Protein AF-A0A5N4CF31-F1 (afdb_monomer_lite)

Radius of gyration: 25.02 Å; chains: 1; bounding box: 79×37×92 Å

Foldseek 3Di:
DDDDDDPDDPPPPPPPPPQAEEEEEWDADQLGTDQLSQQVLQQSCVQPHAYEYEDEEQHCVNVQVLVQFFPRHAAYEYHHDHLCHVPDLQQVLVLVVQVCVVPVHQEYEYALDPNRVVNQVVNCVVVVFDEAEAFLDDPYNQWTWHADPQNPDIDIDGGPDSHYGYHYHSLNGDGTDSHDGRHYYDYDYGDDRPPPDDDDDDDDDDDPADQQAPWLKEKEFECLCVALVSCVVVVVVCVVQSGHYAYDPRCCVVVSDPQSRHFWPPHHAHDRDDPDPDDWPDDHIGYDTDDDDDDDDDWQWQWEWADPPVCVVVVPGHRDYDHDDDDDDDDDDDDDDPDPPDPDDDDDPDDGGDMTITDGDD

Secondary structure (DSSP, 8-state):
---PPP--SSSSSSS-----EEEEE--EETTEE-HHHHHHHHHHHHT-SEEEEEEEESS-HHHHHHHHTSTT--EEEEEE-GGGGGG-HHHHHHHHHHHHHHH--SEEEEESSHHHHHHHHHHHHHHT---EEEEEEEEETTEEEEEETTTTEEEEEE---SSEEEEE-GGGSPPPPSSS--PEEEE-PPPPP--SS----------SSPPTTT-SSEEEE-GGG-SSGGGHHHHHHHHHHT-EEEE-HHHHHTTSS-GGGBBSTTSB---------S------TTT------SSS-----------TTHHHHSTT--S-------------------------PPP-SS-----EE-----

Structure (mmCIF, N/CA/C/O backbone):
data_AF-A0A5N4CF31-F1
#
_entry.id   AF-A0A5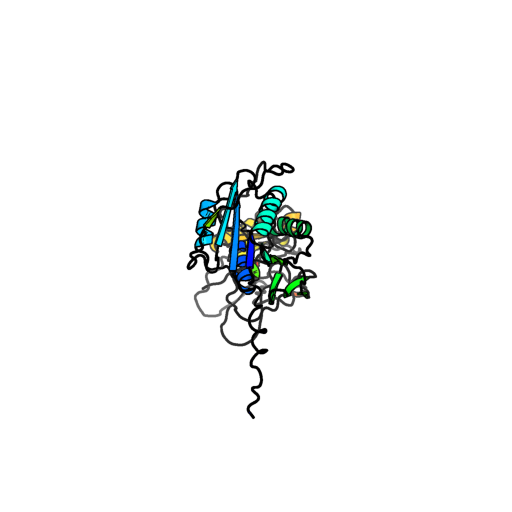N4CF31-F1
#
loop_
_atom_site.group_PDB
_atom_site.id
_atom_site.type_symbol
_atom_site.label_atom_id
_atom_site.label_alt_id
_atom_site.label_comp_id
_atom_site.label_asym_id
_atom_site.label_entity_id
_atom_site.label_seq_id
_atom_site.pdbx_PDB_ins_code
_atom_site.Cartn_x
_atom_site.Cartn_y
_atom_site.Cartn_z
_atom_site.occupancy
_atom_site.B_iso_or_equiv
_atom_site.auth_seq_id
_atom_site.auth_comp_id
_atom_site.auth_asym_id
_atom_site.auth_atom_id
_atom_site.pdbx_PDB_model_num
ATOM 1 N N . MET A 1 1 ? -57.855 -12.921 37.410 1.00 39.75 1 MET A N 1
ATOM 2 C CA . MET A 1 1 ? -56.422 -13.194 37.654 1.00 39.75 1 MET A CA 1
ATOM 3 C C . MET A 1 1 ? -55.633 -12.791 36.421 1.00 39.75 1 MET A C 1
ATOM 5 O O . MET A 1 1 ? -55.677 -13.490 35.420 1.00 39.75 1 MET A O 1
ATOM 9 N N . PHE A 1 2 ? -54.968 -11.640 36.481 1.00 34.69 2 PHE A N 1
ATOM 10 C CA . PHE A 1 2 ? -53.971 -11.227 35.495 1.00 34.69 2 PHE A CA 1
ATOM 11 C C . PHE A 1 2 ? -52.678 -12.019 35.731 1.00 34.69 2 PHE A C 1
ATOM 13 O O . PHE A 1 2 ? -52.185 -12.053 36.858 1.00 34.69 2 PHE A O 1
ATOM 20 N N . ARG A 1 3 ? -52.095 -12.609 34.685 1.00 34.47 3 ARG A N 1
ATOM 21 C CA . ARG A 1 3 ? -50.669 -12.961 34.669 1.00 34.47 3 ARG A CA 1
ATOM 22 C C . ARG A 1 3 ? -50.050 -12.422 33.388 1.00 34.47 3 ARG A C 1
ATOM 24 O O . ARG A 1 3 ? -50.331 -12.899 32.296 1.00 34.47 3 ARG A O 1
ATOM 31 N N . ALA A 1 4 ? -49.255 -11.373 33.567 1.00 36.00 4 ALA A N 1
ATOM 32 C CA . ALA A 1 4 ? -48.459 -10.730 32.541 1.00 36.00 4 ALA A CA 1
ATOM 33 C C . ALA A 1 4 ? -47.353 -11.678 32.056 1.00 36.00 4 ALA A C 1
ATOM 35 O O . ALA A 1 4 ? -46.612 -12.239 32.864 1.00 36.00 4 ALA A O 1
ATOM 36 N N . VAL A 1 5 ? -47.231 -11.837 30.738 1.00 43.66 5 VAL A N 1
ATOM 37 C CA . VAL A 1 5 ? -46.051 -12.441 30.113 1.00 43.66 5 VAL A CA 1
ATOM 38 C C . VAL A 1 5 ? -44.967 -11.368 30.076 1.00 43.66 5 VAL A C 1
ATOM 40 O O . VAL A 1 5 ? -45.159 -10.292 29.512 1.00 43.66 5 VAL A O 1
ATOM 43 N N . ALA A 1 6 ? -43.853 -11.646 30.747 1.00 40.44 6 ALA A N 1
ATOM 44 C CA . ALA A 1 6 ? -42.731 -10.735 30.896 1.00 40.44 6 ALA A CA 1
ATOM 45 C C . ALA A 1 6 ? -42.118 -10.373 29.532 1.00 40.44 6 ALA A C 1
ATOM 47 O O . ALA A 1 6 ? -41.565 -11.219 28.828 1.00 40.44 6 ALA A O 1
ATOM 48 N N . GLY A 1 7 ? -42.185 -9.088 29.182 1.00 41.81 7 GLY A N 1
ATOM 49 C CA . GLY A 1 7 ? -41.391 -8.499 28.113 1.00 41.81 7 GLY A CA 1
ATOM 50 C C . GLY A 1 7 ? -39.932 -8.431 28.548 1.00 41.81 7 GLY A C 1
ATOM 51 O O . GLY A 1 7 ? -39.565 -7.591 29.363 1.00 41.81 7 GLY A O 1
ATOM 52 N N . GLY A 1 8 ? -39.095 -9.328 28.033 1.00 39.72 8 GLY A N 1
ATOM 53 C CA . GLY A 1 8 ? -37.714 -9.369 28.497 1.00 39.72 8 GLY A CA 1
ATOM 54 C C . GLY A 1 8 ? -36.806 -10.355 27.790 1.00 39.72 8 GLY A C 1
ATOM 55 O O . GLY A 1 8 ? -36.022 -10.990 28.474 1.00 39.72 8 GLY A O 1
ATOM 56 N N . GLN A 1 9 ? -36.880 -10.515 26.462 1.00 40.16 9 GLN A N 1
ATOM 57 C CA . GLN A 1 9 ? -35.841 -11.278 25.742 1.00 40.16 9 GLN A CA 1
ATOM 58 C C . GLN A 1 9 ? -35.684 -10.975 24.241 1.00 40.16 9 GLN A C 1
ATOM 60 O O . GLN A 1 9 ? -35.004 -11.706 23.532 1.00 40.16 9 GLN A O 1
ATOM 65 N N . LEU A 1 10 ? -36.219 -9.851 23.751 1.00 39.72 10 LEU A N 1
ATOM 66 C CA . LEU A 1 10 ? -36.052 -9.411 22.352 1.00 39.72 10 LEU A CA 1
ATOM 67 C C . LEU A 1 10 ? -35.066 -8.239 22.174 1.00 39.72 10 LEU A C 1
ATOM 69 O O . LEU A 1 10 ? -34.980 -7.649 21.104 1.00 39.72 10 LEU A O 1
ATOM 73 N N . ARG A 1 11 ? -34.272 -7.909 23.203 1.00 38.12 11 ARG A N 1
ATOM 74 C CA . ARG A 1 11 ? -33.299 -6.794 23.190 1.00 38.12 11 ARG A CA 1
ATOM 75 C C . ARG A 1 11 ? -31.831 -7.223 23.330 1.00 38.12 11 ARG A C 1
ATOM 77 O O . ARG A 1 11 ? -31.039 -6.520 23.945 1.00 38.12 11 ARG A O 1
ATOM 84 N N . ARG A 1 12 ? -31.435 -8.367 22.762 1.00 36.75 12 ARG A N 1
ATOM 85 C CA . ARG A 1 12 ? -30.012 -8.783 22.718 1.00 36.75 12 ARG A CA 1
ATOM 86 C C . ARG A 1 12 ? -29.470 -9.145 21.332 1.00 36.75 12 ARG A C 1
ATOM 88 O O . ARG A 1 12 ? -28.374 -9.677 21.241 1.00 36.75 12 ARG A O 1
ATOM 95 N N . ALA A 1 13 ? -30.183 -8.795 20.261 1.00 39.09 13 ALA A N 1
ATOM 96 C CA . ALA A 1 13 ? -29.722 -9.021 18.885 1.00 39.09 13 ALA A CA 1
ATOM 97 C C . ALA A 1 13 ? -29.266 -7.742 18.146 1.00 39.09 13 ALA A C 1
ATOM 99 O O . ALA A 1 13 ? -28.868 -7.823 16.991 1.00 39.09 13 ALA A O 1
ATOM 100 N N . ALA A 1 14 ? -29.284 -6.569 18.794 1.00 38.94 14 ALA A N 1
ATOM 101 C CA . ALA A 1 14 ? -29.018 -5.277 18.142 1.00 38.94 14 ALA A CA 1
ATOM 102 C C . ALA A 1 14 ? -27.771 -4.523 18.665 1.00 38.94 14 ALA A C 1
ATOM 104 O O . ALA A 1 14 ? -27.646 -3.330 18.429 1.00 38.94 14 ALA A O 1
ATOM 105 N N . SER A 1 15 ? -26.847 -5.181 19.382 1.00 42.75 15 SER A N 1
ATOM 106 C CA . SER A 1 15 ? -25.753 -4.491 20.107 1.00 42.75 15 SER A CA 1
ATOM 107 C C . SER A 1 15 ? -24.340 -5.058 19.876 1.00 42.75 15 SER A C 1
ATOM 109 O O . SER A 1 15 ? -23.444 -4.810 20.678 1.00 42.75 15 SER A O 1
ATOM 111 N N . LEU A 1 16 ? -24.102 -5.813 18.802 1.00 38.72 16 LEU A N 1
ATOM 112 C CA . LEU A 1 16 ? -22.754 -6.291 18.451 1.00 38.72 16 LEU A CA 1
ATOM 1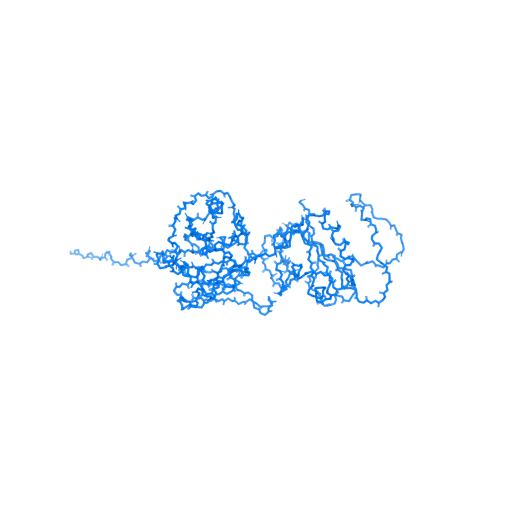13 C C . LEU A 1 16 ? -22.453 -6.109 16.959 1.00 38.72 16 LEU A C 1
ATOM 115 O O . LEU A 1 16 ? -21.852 -6.975 16.325 1.00 38.72 16 LEU A O 1
ATOM 119 N N . LEU A 1 17 ? -22.811 -4.953 16.393 1.00 42.44 17 LEU A N 1
ATOM 120 C CA . LEU A 1 17 ? -21.952 -4.410 15.343 1.00 42.44 17 LEU A CA 1
ATOM 121 C C . LEU A 1 17 ? -20.608 -4.172 16.034 1.00 42.44 17 LEU A C 1
ATOM 123 O O . LEU A 1 17 ? -20.462 -3.201 16.772 1.00 42.44 17 LEU A O 1
ATOM 127 N N . ARG A 1 18 ? -19.658 -5.109 15.902 1.00 55.53 18 ARG A N 1
ATOM 128 C CA . ARG A 1 18 ? -18.263 -4.814 16.238 1.00 55.53 18 ARG A CA 1
ATOM 129 C C . ARG A 1 18 ? -17.953 -3.523 15.491 1.00 55.53 18 ARG A C 1
ATOM 131 O O . ARG A 1 18 ? -18.144 -3.477 14.276 1.00 55.53 18 ARG A O 1
ATOM 138 N N . PHE A 1 19 ? -17.604 -2.465 16.217 1.00 69.75 19 PHE A N 1
ATOM 139 C CA . PHE A 1 19 ? -17.174 -1.220 15.601 1.00 69.75 19 PHE A CA 1
ATOM 140 C C . PHE A 1 19 ? -15.915 -1.553 14.809 1.00 69.75 19 PHE A C 1
ATOM 142 O O . PHE A 1 19 ? -14.837 -1.722 15.374 1.00 69.75 19 PHE A O 1
ATOM 149 N N . GLN A 1 20 ? -16.088 -1.770 13.507 1.00 87.06 20 GLN A N 1
ATOM 150 C CA . GLN A 1 20 ? -14.972 -2.007 12.618 1.00 87.06 20 GLN A CA 1
ATOM 151 C C . GLN A 1 20 ? -14.160 -0.715 12.594 1.00 87.06 20 GLN A C 1
ATOM 153 O O . GLN A 1 20 ? -14.698 0.386 12.492 1.00 87.06 20 GLN A O 1
ATOM 158 N N . SER A 1 21 ? -12.860 -0.854 12.751 1.00 95.69 21 SER A N 1
ATOM 159 C CA . SER A 1 21 ? -11.919 0.252 12.696 1.00 95.69 21 SER A CA 1
ATOM 160 C C . SER A 1 21 ? -10.682 -0.218 11.952 1.00 95.69 21 SER A C 1
ATOM 162 O O . SER A 1 21 ? -10.163 -1.314 12.208 1.00 95.69 21 SER A O 1
ATOM 164 N N . THR A 1 22 ? -10.243 0.591 10.994 1.00 98.06 22 THR A N 1
ATOM 165 C CA . THR A 1 22 ? -9.135 0.258 10.104 1.00 98.06 22 THR A CA 1
ATOM 166 C C . THR A 1 22 ? -8.027 1.284 10.236 1.00 98.06 22 THR A C 1
ATOM 168 O O . THR A 1 22 ? -8.262 2.474 10.048 1.00 98.06 22 THR A O 1
ATOM 171 N N . LEU A 1 23 ? -6.815 0.807 10.501 1.00 98.56 23 LEU A N 1
ATOM 172 C CA . LEU A 1 23 ? -5.591 1.585 10.413 1.00 98.56 23 LEU A CA 1
ATOM 173 C C . LEU A 1 23 ? -4.972 1.402 9.024 1.00 98.56 23 LEU A C 1
ATOM 175 O O . LEU A 1 23 ? -4.545 0.304 8.663 1.00 98.56 23 LEU A O 1
ATOM 179 N N . VAL A 1 24 ? -4.918 2.474 8.244 1.00 98.62 24 VAL A N 1
ATOM 180 C CA . VAL A 1 24 ? -4.184 2.540 6.979 1.00 98.62 24 VAL A CA 1
ATOM 181 C C . VAL A 1 24 ? -2.804 3.123 7.259 1.00 98.62 24 VAL A C 1
ATOM 183 O O . VAL A 1 24 ? -2.693 4.242 7.752 1.00 98.62 24 VAL A O 1
ATOM 186 N N . ILE A 1 25 ? -1.747 2.385 6.933 1.00 98.44 25 ILE A N 1
ATOM 187 C CA . ILE A 1 25 ? -0.379 2.903 6.979 1.00 98.44 25 ILE A CA 1
ATOM 188 C C . ILE A 1 25 ? -0.126 3.660 5.678 1.00 98.44 25 ILE A C 1
ATOM 190 O O . ILE A 1 25 ? -0.103 3.056 4.601 1.00 98.44 25 ILE A O 1
ATOM 194 N N . ALA A 1 26 ? 0.005 4.981 5.773 1.00 97.31 26 ALA A N 1
ATOM 195 C CA . ALA A 1 26 ? 0.173 5.838 4.614 1.00 97.31 26 ALA A CA 1
ATOM 196 C C . ALA A 1 26 ? 1.601 5.741 4.074 1.00 97.31 26 ALA A C 1
ATOM 198 O O . ALA A 1 26 ? 2.567 6.068 4.757 1.00 97.31 26 ALA A O 1
ATOM 199 N N . GLU A 1 27 ? 1.720 5.323 2.819 1.00 94.75 27 GLU A N 1
ATOM 200 C CA . GLU A 1 27 ? 2.967 5.409 2.070 1.00 94.75 27 GLU A CA 1
ATOM 201 C C . GLU A 1 27 ? 3.090 6.804 1.452 1.00 94.75 27 GLU A C 1
ATOM 203 O O . GLU A 1 27 ? 2.124 7.341 0.893 1.00 94.75 27 GLU A O 1
ATOM 208 N N . HIS A 1 28 ? 4.278 7.395 1.551 1.00 93.31 28 HIS A N 1
ATOM 209 C CA . HIS A 1 28 ? 4.591 8.701 0.987 1.00 93.31 28 HIS A CA 1
ATOM 210 C C . HIS A 1 28 ? 6.088 8.816 0.677 1.00 93.31 28 HIS A C 1
ATOM 212 O O . HIS A 1 28 ? 6.915 8.093 1.228 1.00 93.31 28 HIS A O 1
ATOM 218 N N . ALA A 1 29 ? 6.430 9.753 -0.201 1.00 85.75 29 ALA A N 1
ATOM 219 C CA . ALA A 1 29 ? 7.798 10.151 -0.499 1.00 85.75 29 ALA A CA 1
ATOM 220 C C . ALA A 1 29 ? 8.011 11.574 0.030 1.00 85.75 29 ALA A C 1
ATOM 222 O O . ALA A 1 29 ? 7.787 12.551 -0.687 1.00 85.75 29 ALA A O 1
ATOM 223 N N . ASN A 1 30 ? 8.400 11.685 1.306 1.00 77.69 30 ASN A N 1
ATOM 224 C CA . ASN A 1 30 ? 8.510 12.951 2.041 1.00 77.69 30 ASN A CA 1
ATOM 225 C C . ASN A 1 30 ? 7.202 13.755 1.972 1.00 77.69 30 ASN A C 1
ATOM 227 O O . ASN A 1 30 ? 6.234 13.397 2.628 1.00 77.69 30 ASN A O 1
ATOM 231 N N . ASP A 1 31 ? 7.149 14.765 1.109 1.00 85.94 31 ASP A N 1
ATOM 232 C CA . ASP A 1 31 ? 6.060 15.732 0.979 1.00 85.94 31 ASP A CA 1
ATOM 233 C C . ASP A 1 31 ? 4.943 15.304 0.012 1.00 85.94 31 ASP A C 1
ATOM 235 O O . ASP A 1 31 ? 4.041 16.095 -0.278 1.00 85.94 31 ASP A O 1
ATOM 239 N N . THR A 1 32 ? 5.034 14.101 -0.566 1.00 89.56 32 THR A N 1
ATOM 240 C CA . THR A 1 32 ? 4.095 13.619 -1.590 1.00 89.56 32 THR A CA 1
ATOM 241 C C . THR A 1 32 ? 3.478 12.291 -1.181 1.00 89.56 32 THR A C 1
ATOM 243 O O . THR A 1 32 ? 4.182 11.293 -1.029 1.00 89.56 32 THR A O 1
ATOM 246 N N . LEU A 1 33 ? 2.152 12.265 -1.035 1.00 92.25 33 LEU A N 1
ATOM 247 C CA . LEU A 1 33 ? 1.398 11.046 -0.751 1.00 92.25 33 LEU A CA 1
ATOM 248 C C . LEU A 1 33 ? 1.498 10.059 -1.925 1.00 92.25 33 LEU A C 1
ATOM 250 O O . LEU A 1 33 ? 1.256 10.431 -3.074 1.00 92.25 33 LEU A O 1
ATOM 254 N N . ALA A 1 34 ? 1.804 8.791 -1.643 1.00 92.25 34 ALA A N 1
ATOM 255 C CA . ALA A 1 34 ? 1.836 7.771 -2.684 1.00 92.25 34 ALA A CA 1
ATOM 256 C C . ALA A 1 34 ? 0.404 7.451 -3.163 1.00 92.25 34 ALA A C 1
ATOM 258 O O . ALA A 1 34 ? -0.473 7.203 -2.325 1.00 92.25 34 ALA A O 1
ATOM 259 N N . PRO A 1 35 ? 0.142 7.375 -4.485 1.00 91.88 35 PRO A N 1
ATOM 260 C CA . PRO A 1 35 ? -1.201 7.116 -5.012 1.00 91.88 35 PRO A CA 1
ATOM 261 C C . PRO A 1 35 ? -1.852 5.842 -4.458 1.00 91.88 35 PRO A C 1
ATOM 263 O O . PRO A 1 35 ? -3.047 5.837 -4.167 1.00 91.88 35 PRO A O 1
ATOM 266 N N . ILE A 1 36 ? -1.056 4.790 -4.222 1.00 93.81 36 ILE A N 1
ATOM 267 C CA . ILE A 1 36 ? -1.533 3.507 -3.683 1.00 93.81 36 ILE A CA 1
ATOM 268 C C . ILE A 1 36 ? -2.191 3.638 -2.300 1.00 93.81 36 ILE A C 1
ATOM 270 O O . ILE A 1 36 ? -3.071 2.843 -1.951 1.00 93.81 36 ILE A O 1
ATOM 274 N N . THR A 1 37 ? -1.829 4.663 -1.523 1.00 97.00 37 THR A N 1
ATOM 275 C CA . THR A 1 37 ? -2.475 4.966 -0.243 1.00 97.00 37 THR A CA 1
ATOM 276 C C . THR A 1 37 ? -3.949 5.320 -0.451 1.00 97.00 37 THR A C 1
ATOM 278 O O . THR A 1 37 ? -4.804 4.837 0.288 1.00 97.00 37 THR A O 1
ATOM 281 N N . LEU A 1 38 ? -4.288 6.060 -1.513 1.00 96.94 38 LEU A N 1
ATOM 282 C CA . LEU A 1 38 ? -5.676 6.406 -1.842 1.00 96.94 38 LEU A CA 1
ATOM 283 C C . LEU A 1 38 ? -6.500 5.169 -2.221 1.00 96.94 38 LEU A C 1
ATOM 285 O O . LEU A 1 38 ? -7.653 5.050 -1.806 1.00 96.94 38 LEU A O 1
ATOM 289 N N . ASN A 1 39 ? -5.923 4.228 -2.975 1.00 96.00 39 ASN A N 1
ATOM 290 C CA . ASN A 1 39 ? -6.585 2.955 -3.292 1.00 96.00 39 ASN A CA 1
ATOM 291 C C . ASN A 1 39 ? -6.817 2.121 -2.018 1.00 96.00 39 ASN A C 1
ATOM 293 O O . ASN A 1 39 ? -7.864 1.492 -1.851 1.00 96.00 39 ASN A O 1
ATOM 297 N N . THR A 1 40 ? -5.852 2.154 -1.095 1.00 97.81 40 THR A N 1
ATOM 298 C CA . THR A 1 40 ? -5.921 1.456 0.196 1.00 97.81 40 THR A CA 1
ATOM 299 C C . THR A 1 40 ? -7.013 2.039 1.094 1.00 97.81 40 THR A C 1
ATOM 301 O O . THR A 1 40 ? -7.778 1.278 1.681 1.00 97.81 40 THR A O 1
ATOM 304 N N . ILE A 1 41 ? -7.172 3.367 1.134 1.00 97.94 41 ILE A N 1
ATOM 305 C CA . ILE A 1 41 ? -8.271 4.036 1.854 1.00 97.94 41 ILE A CA 1
ATOM 306 C C . ILE A 1 41 ? -9.629 3.591 1.300 1.00 97.94 41 ILE A C 1
ATOM 308 O O . ILE A 1 41 ? -10.533 3.251 2.064 1.00 97.94 41 ILE A O 1
ATOM 312 N N . THR A 1 42 ? -9.784 3.517 -0.025 1.00 96.88 42 THR A N 1
ATOM 313 C CA . THR A 1 42 ? -11.018 3.000 -0.637 1.00 96.88 42 THR A CA 1
ATOM 314 C C . THR A 1 42 ? -11.295 1.552 -0.237 1.00 96.88 42 THR A C 1
ATOM 316 O O . THR A 1 42 ? -12.444 1.208 0.045 1.00 96.88 42 THR A O 1
ATOM 319 N N . ALA A 1 43 ? -10.270 0.696 -0.195 1.00 96.81 43 ALA A N 1
ATOM 320 C CA . ALA A 1 43 ? -10.416 -0.679 0.273 1.00 96.81 43 ALA A CA 1
ATOM 321 C C . ALA A 1 43 ? -10.827 -0.731 1.754 1.00 96.81 43 ALA A C 1
ATOM 323 O O . ALA A 1 43 ? -11.781 -1.430 2.090 1.00 96.81 43 ALA A O 1
ATOM 324 N N . ALA A 1 44 ? -10.185 0.065 2.614 1.00 97.31 44 ALA A N 1
ATOM 325 C CA . ALA A 1 44 ? -10.513 0.172 4.033 1.00 97.31 44 ALA A CA 1
ATOM 326 C C . ALA A 1 44 ? -11.978 0.580 4.256 1.00 97.31 44 ALA A C 1
ATOM 328 O O . ALA A 1 44 ? -12.688 -0.061 5.026 1.00 97.31 44 ALA A O 1
ATOM 329 N N . LYS A 1 45 ? -12.489 1.558 3.496 1.00 95.44 45 LYS A N 1
ATOM 330 C CA . LYS A 1 45 ? -13.903 1.971 3.562 1.00 95.44 45 LYS A CA 1
ATOM 331 C C . LYS A 1 45 ? -14.884 0.840 3.239 1.00 95.44 45 LYS A C 1
ATOM 333 O O . LYS A 1 45 ? -15.996 0.842 3.760 1.00 95.44 45 LYS A O 1
ATOM 338 N N . ARG A 1 46 ? -14.504 -0.135 2.400 1.00 94.62 46 ARG A N 1
ATOM 339 C CA . ARG A 1 46 ? -15.365 -1.291 2.078 1.00 94.62 46 ARG A CA 1
ATOM 340 C C . ARG A 1 46 ? -15.517 -2.276 3.239 1.00 94.62 46 ARG A C 1
ATOM 342 O O . ARG A 1 46 ? -16.468 -3.049 3.224 1.00 94.62 46 ARG A O 1
ATOM 349 N N . LEU A 1 47 ? -14.623 -2.249 4.231 1.00 93.94 47 LEU A N 1
ATOM 350 C CA . LEU A 1 47 ? -14.771 -3.033 5.465 1.00 93.94 47 LEU A CA 1
ATOM 351 C C . LEU A 1 47 ? -15.866 -2.471 6.383 1.00 93.94 47 LEU A C 1
ATOM 353 O O . LEU A 1 47 ? -16.356 -3.184 7.259 1.00 93.94 47 LEU A O 1
ATOM 357 N N . GLY A 1 48 ? -16.257 -1.213 6.162 1.00 88.31 48 GLY A N 1
ATOM 358 C CA . GLY A 1 48 ? -17.137 -0.459 7.043 1.00 88.31 48 GLY A CA 1
ATOM 359 C C . GLY A 1 48 ? -16.411 0.095 8.271 1.00 88.31 48 GLY A C 1
ATOM 360 O O . GLY A 1 48 ? -15.261 -0.244 8.549 1.00 88.31 48 GLY A O 1
ATOM 361 N N . GLY A 1 49 ? -17.115 0.954 9.008 1.00 90.62 49 GLY A N 1
ATOM 362 C CA . GLY A 1 49 ? -16.586 1.601 10.206 1.00 90.62 49 GLY A CA 1
ATOM 363 C C . GLY A 1 49 ? -15.585 2.725 9.923 1.00 90.62 49 GLY A C 1
ATOM 364 O O . GLY A 1 49 ? -15.566 3.289 8.828 1.00 90.62 49 GLY A O 1
ATOM 365 N N . GLU A 1 50 ? -14.797 3.091 10.933 1.00 94.44 50 GLU A N 1
ATOM 366 C CA . GLU A 1 50 ? -13.891 4.244 10.864 1.00 94.44 50 GLU A CA 1
ATOM 367 C C . GLU A 1 50 ? -12.542 3.882 10.234 1.00 94.44 50 GLU A C 1
ATOM 369 O O . GLU A 1 50 ? -11.961 2.831 10.516 1.00 94.44 50 GLU A O 1
ATOM 374 N N . VAL A 1 51 ? -12.024 4.779 9.391 1.00 97.50 51 VAL A N 1
ATOM 375 C CA . VAL A 1 51 ? -10.702 4.647 8.768 1.00 97.50 51 VAL A CA 1
ATOM 376 C C . VAL A 1 51 ? -9.777 5.715 9.336 1.00 97.50 51 VAL A C 1
ATOM 378 O O . VAL A 1 51 ? -10.001 6.908 9.131 1.00 97.50 51 VAL A O 1
ATOM 381 N N . SER A 1 52 ? -8.721 5.281 10.013 1.00 98.25 52 SER A N 1
ATOM 382 C CA . SER A 1 52 ? -7.631 6.139 10.468 1.00 98.25 52 SER A CA 1
ATOM 383 C C . SER A 1 52 ? -6.414 5.941 9.576 1.00 98.25 52 SER A C 1
ATOM 385 O O . SER A 1 52 ? -6.070 4.808 9.247 1.00 98.25 52 SER A O 1
ATOM 387 N N . CYS A 1 53 ? -5.728 7.020 9.223 1.00 98.31 53 CYS A N 1
ATOM 388 C CA . CYS A 1 53 ? -4.477 6.963 8.471 1.00 98.31 53 CYS A CA 1
ATOM 389 C C . CYS A 1 53 ? -3.308 7.321 9.386 1.00 98.31 53 CYS A C 1
ATOM 391 O O . CYS A 1 53 ? -3.329 8.391 9.980 1.00 98.31 53 CYS A O 1
ATOM 393 N N . LEU A 1 54 ? -2.288 6.468 9.480 1.00 98.06 54 LEU A N 1
ATOM 394 C CA . LEU A 1 54 ? -1.030 6.789 10.156 1.00 98.06 54 LEU A CA 1
ATOM 395 C C . LEU A 1 54 ? -0.000 7.270 9.137 1.00 98.06 54 LEU A C 1
ATOM 397 O O . LEU A 1 54 ? 0.312 6.546 8.192 1.00 98.06 54 LEU A O 1
ATOM 401 N N . VAL A 1 55 ? 0.546 8.459 9.373 1.00 96.69 55 VAL A N 1
ATOM 402 C CA . VAL A 1 55 ? 1.684 9.033 8.650 1.00 96.69 55 VAL A CA 1
ATOM 403 C C . VAL A 1 55 ? 2.866 9.110 9.603 1.00 96.69 55 VAL A C 1
ATOM 405 O O . VAL A 1 55 ? 2.740 9.653 10.700 1.00 96.69 55 VAL A O 1
ATOM 408 N N . ALA A 1 56 ? 4.013 8.588 9.180 1.00 95.12 56 ALA A N 1
ATOM 409 C CA . ALA A 1 56 ? 5.239 8.599 9.962 1.00 95.12 56 ALA A CA 1
ATOM 410 C C . ALA A 1 56 ? 6.420 9.014 9.088 1.00 95.12 56 ALA A C 1
ATOM 412 O O . ALA A 1 56 ? 6.560 8.514 7.980 1.00 95.12 56 ALA A O 1
ATOM 413 N N . GLY A 1 57 ? 7.282 9.896 9.582 1.00 93.19 57 GLY A N 1
ATOM 414 C CA . GLY A 1 57 ? 8.379 10.450 8.785 1.00 93.19 57 GLY A CA 1
ATOM 415 C C . GLY A 1 57 ? 9.033 11.651 9.460 1.00 93.19 57 GLY A C 1
ATOM 416 O O . GLY A 1 57 ? 8.697 12.003 10.588 1.00 93.19 57 GLY A O 1
ATOM 417 N N . THR A 1 58 ? 9.968 12.301 8.772 1.00 90.62 58 THR A N 1
ATOM 418 C CA . THR A 1 58 ? 10.718 13.441 9.331 1.00 90.62 58 THR A CA 1
ATOM 419 C C . THR A 1 58 ? 10.003 14.783 9.151 1.00 90.62 58 THR A C 1
ATOM 421 O O . THR A 1 58 ? 10.139 15.669 9.989 1.00 90.62 58 THR A O 1
ATOM 424 N N . LYS A 1 59 ? 9.223 14.934 8.073 1.00 87.25 59 LYS A N 1
ATOM 425 C CA . LYS A 1 59 ? 8.417 16.121 7.745 1.00 87.25 59 LYS A CA 1
ATOM 426 C C . LYS A 1 59 ? 7.106 15.671 7.108 1.00 87.25 59 LYS A C 1
ATOM 428 O O . LYS A 1 59 ? 7.043 15.437 5.906 1.00 87.25 59 LYS A O 1
ATOM 433 N N . CYS A 1 60 ? 6.082 15.472 7.929 1.00 89.19 60 CYS A N 1
ATOM 434 C CA . CYS A 1 60 ? 4.841 14.817 7.512 1.00 89.19 60 CYS A CA 1
ATOM 435 C C . CYS A 1 60 ? 3.657 15.772 7.369 1.00 89.19 60 CYS A C 1
ATOM 437 O O . CYS A 1 60 ? 2.598 15.346 6.914 1.00 89.19 60 CYS A O 1
ATOM 439 N N . ASP A 1 61 ? 3.825 17.047 7.727 1.00 91.19 61 ASP A N 1
ATOM 440 C CA . ASP A 1 61 ? 2.736 18.023 7.827 1.00 91.19 61 ASP A CA 1
ATOM 441 C C . ASP A 1 61 ? 1.916 18.123 6.542 1.00 91.19 61 ASP A C 1
ATOM 443 O O . ASP A 1 61 ? 0.688 18.050 6.566 1.00 91.19 61 ASP A O 1
ATOM 447 N N . LYS A 1 62 ? 2.590 18.226 5.393 1.00 93.81 62 LYS A N 1
ATOM 448 C CA . LYS A 1 62 ? 1.913 18.330 4.100 1.00 93.81 62 LYS A CA 1
ATOM 449 C C . LYS A 1 62 ? 1.138 17.056 3.756 1.00 93.81 62 LYS A C 1
ATOM 451 O O . LYS A 1 62 ? -0.009 17.135 3.332 1.00 93.81 62 LYS A O 1
ATOM 456 N N . VAL A 1 63 ? 1.725 15.884 3.994 1.00 94.94 63 VAL A N 1
ATOM 457 C CA . VAL A 1 63 ? 1.059 14.594 3.749 1.00 94.94 63 VAL A CA 1
ATOM 458 C C . VAL A 1 63 ? -0.141 14.414 4.679 1.00 94.94 63 VAL A C 1
ATOM 460 O O . VAL A 1 63 ? -1.192 13.947 4.243 1.00 94.94 63 VAL A O 1
ATOM 463 N N . ALA A 1 64 ? -0.023 14.831 5.940 1.00 95.12 64 ALA A N 1
ATOM 464 C CA . ALA A 1 64 ? -1.125 14.820 6.893 1.00 95.12 64 ALA A CA 1
ATOM 465 C C . ALA A 1 64 ? -2.263 15.762 6.461 1.00 95.12 64 ALA A C 1
ATOM 467 O O . ALA A 1 64 ? -3.433 15.381 6.522 1.00 95.12 64 ALA A O 1
ATOM 468 N N . GLN A 1 65 ? -1.932 16.957 5.959 1.00 95.00 65 GLN A N 1
ATOM 469 C CA . GLN A 1 65 ? -2.899 17.903 5.387 1.00 95.00 65 GLN A CA 1
ATOM 470 C C . GLN A 1 65 ? -3.558 17.393 4.102 1.00 95.00 65 GLN A C 1
ATOM 472 O O . GLN A 1 65 ? -4.716 17.708 3.836 1.00 95.00 65 GLN A O 1
ATOM 477 N N . ASP A 1 66 ? -2.840 16.637 3.278 1.00 95.44 66 ASP A N 1
ATOM 478 C CA . ASP A 1 66 ? -3.421 16.036 2.081 1.00 95.44 66 ASP A CA 1
ATOM 479 C C . ASP A 1 66 ? -4.375 14.902 2.466 1.00 95.44 66 ASP A C 1
ATOM 481 O O . ASP A 1 66 ? -5.495 14.844 1.959 1.00 95.44 66 ASP A O 1
ATOM 485 N N . LEU A 1 67 ? -3.993 14.057 3.428 1.00 96.50 67 LEU A N 1
ATOM 486 C CA . LEU A 1 67 ? -4.845 12.984 3.945 1.00 96.50 67 LEU A CA 1
ATOM 487 C C . LEU A 1 67 ? -6.091 13.494 4.668 1.00 96.50 67 LEU A C 1
ATOM 489 O O . LEU A 1 67 ? -7.135 12.850 4.571 1.00 96.50 67 LEU A O 1
ATOM 493 N N . SER A 1 68 ? -6.024 14.643 5.345 1.00 96.38 68 SER A N 1
ATOM 494 C CA . SER A 1 68 ? -7.193 15.209 6.028 1.00 96.38 68 SER A CA 1
ATOM 495 C C . SER A 1 68 ? -8.317 15.594 5.065 1.00 96.38 68 SER A C 1
ATOM 497 O O . SER A 1 68 ? -9.494 15.528 5.427 1.00 96.38 68 SER A O 1
ATOM 499 N N . LYS A 1 69 ? -7.966 15.922 3.815 1.00 96.62 69 LYS A N 1
ATOM 500 C CA . LYS A 1 69 ? -8.903 16.270 2.737 1.00 96.62 69 LYS A CA 1
ATOM 501 C C . LYS A 1 69 ? -9.469 15.046 2.013 1.00 96.62 69 LYS A C 1
ATOM 503 O O . LYS A 1 69 ? -10.426 15.189 1.248 1.00 96.62 69 LYS A O 1
ATOM 508 N N . VAL A 1 70 ? -8.918 13.849 2.238 1.00 96.88 70 VAL A N 1
ATOM 509 C CA . VAL A 1 70 ? -9.356 12.620 1.561 1.00 96.88 70 VAL A CA 1
ATOM 510 C C . VAL A 1 70 ? -10.698 12.145 2.117 1.00 96.88 70 VAL A C 1
ATOM 512 O O . VAL A 1 70 ? -10.869 11.927 3.317 1.00 96.88 70 VAL A O 1
ATOM 515 N N . ALA A 1 71 ? -11.669 11.925 1.231 1.00 93.25 71 ALA A N 1
ATOM 516 C CA . ALA A 1 71 ? -13.012 11.537 1.640 1.00 93.25 71 ALA A CA 1
ATOM 517 C C . ALA A 1 71 ? -13.062 10.134 2.268 1.00 93.25 71 ALA A C 1
ATOM 519 O O . ALA A 1 71 ? -12.825 9.107 1.619 1.00 93.25 71 ALA A O 1
ATOM 520 N N . GLY A 1 72 ? -13.542 10.072 3.509 1.00 91.00 72 GLY A N 1
ATOM 521 C CA . GLY A 1 72 ? -13.721 8.834 4.269 1.00 91.00 72 GLY A CA 1
ATOM 522 C C . GLY A 1 72 ? -12.527 8.435 5.126 1.00 91.00 72 GLY A C 1
ATOM 523 O O . GLY A 1 72 ? -12.562 7.350 5.694 1.00 91.00 72 GLY A O 1
ATOM 524 N N . VAL A 1 73 ? -11.519 9.301 5.243 1.00 97.19 73 VAL A N 1
ATOM 525 C CA . VAL A 1 73 ? -10.608 9.289 6.389 1.00 97.19 73 VAL A CA 1
ATOM 526 C C . VAL A 1 73 ? -11.332 9.963 7.555 1.00 97.19 73 VAL A C 1
ATOM 528 O O . VAL A 1 73 ? -11.880 11.051 7.396 1.00 97.19 73 VAL A O 1
ATOM 531 N N . ALA A 1 74 ? -11.380 9.300 8.706 1.00 96.12 74 ALA A N 1
ATOM 532 C CA . ALA A 1 74 ? -11.977 9.827 9.931 1.00 96.12 74 ALA A CA 1
ATOM 533 C C . ALA A 1 74 ? -10.935 10.556 10.790 1.00 96.12 74 ALA A C 1
ATOM 535 O O . ALA A 1 74 ? -11.221 11.606 11.365 1.00 96.12 74 ALA A O 1
ATOM 536 N N . LYS A 1 75 ? -9.711 10.018 10.842 1.00 96.62 75 LYS A N 1
ATOM 537 C CA . LYS A 1 75 ? -8.612 10.554 11.647 1.00 96.62 75 LYS A CA 1
ATOM 538 C C . LYS A 1 75 ? -7.270 10.389 10.938 1.00 96.62 75 LYS A C 1
ATOM 540 O O . LYS A 1 75 ? -7.018 9.357 10.317 1.00 96.62 75 LYS A O 1
ATOM 545 N N . VAL A 1 76 ? -6.399 11.385 11.066 1.00 97.94 76 VAL A N 1
ATOM 546 C CA . VAL A 1 76 ? -4.995 11.307 10.651 1.00 97.94 76 VAL A CA 1
ATOM 547 C C . VAL A 1 76 ? -4.124 11.258 11.903 1.00 97.94 76 VAL A C 1
ATOM 549 O O . V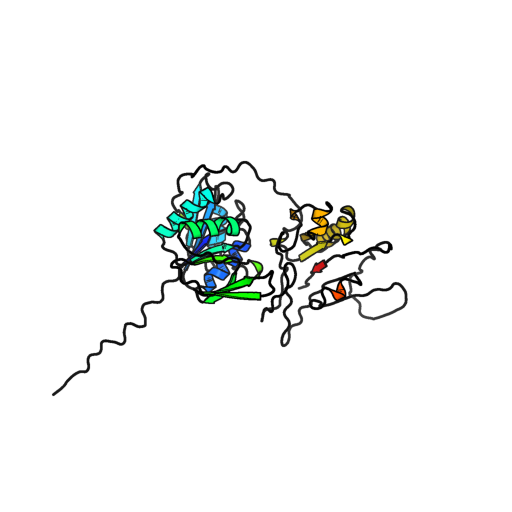AL A 1 76 ? -4.148 12.172 12.715 1.00 97.94 76 VAL A O 1
ATOM 552 N N . LEU A 1 77 ? -3.369 10.181 12.072 1.00 97.69 77 LEU A N 1
ATOM 553 C CA . LEU A 1 77 ? -2.380 10.021 13.129 1.00 97.69 77 LEU A CA 1
ATOM 554 C C . LEU A 1 77 ? -1.017 10.423 12.574 1.00 97.69 77 LEU A C 1
ATOM 556 O O . LEU A 1 77 ? -0.614 9.916 11.526 1.00 97.69 77 LEU A O 1
ATOM 560 N N . VAL A 1 78 ? -0.316 11.321 13.258 1.00 96.25 78 VAL A N 1
ATOM 561 C CA . VAL A 1 78 ? 0.962 11.870 12.789 1.00 96.25 78 VAL A CA 1
ATOM 562 C C . VAL A 1 78 ? 2.072 11.510 13.766 1.00 96.25 78 VAL A C 1
ATOM 564 O O . VAL A 1 78 ? 1.980 11.809 14.953 1.00 96.25 78 VAL A O 1
ATOM 567 N N . ALA A 1 79 ? 3.125 10.872 13.260 1.00 94.81 79 ALA A N 1
ATOM 568 C CA . ALA A 1 79 ? 4.324 10.522 14.011 1.00 94.81 79 ALA A CA 1
ATOM 569 C C . ALA A 1 79 ? 5.551 11.164 13.353 1.00 94.81 79 ALA A C 1
ATOM 571 O O . ALA A 1 79 ? 6.129 10.614 12.412 1.00 94.81 79 ALA A O 1
ATOM 572 N N . GLN A 1 80 ? 5.957 12.336 13.839 1.00 92.44 80 GLN A N 1
ATOM 573 C CA . GLN A 1 80 ? 7.098 13.054 13.277 1.00 92.44 80 GLN A CA 1
ATOM 574 C C . GLN A 1 80 ? 8.367 12.806 14.095 1.00 92.44 80 GLN A C 1
ATOM 576 O O . GLN A 1 80 ? 8.434 13.168 15.267 1.00 92.44 80 GLN A O 1
ATOM 581 N N . HIS A 1 81 ? 9.367 12.160 13.493 1.00 92.31 81 HIS A N 1
ATOM 582 C CA . HIS A 1 81 ? 10.657 11.903 14.135 1.00 92.31 81 HIS A CA 1
ATOM 583 C C . HIS A 1 81 ? 11.738 11.534 13.109 1.00 92.31 81 HIS A C 1
ATOM 585 O O . HIS A 1 81 ? 11.455 10.857 12.118 1.00 92.31 81 HIS A O 1
ATOM 591 N N . ASP A 1 82 ? 12.995 11.893 13.386 1.00 90.69 82 ASP A N 1
ATOM 592 C CA . ASP A 1 82 ? 14.141 11.594 12.509 1.00 90.69 82 ASP A CA 1
ATOM 593 C C . ASP A 1 82 ? 14.395 10.090 12.328 1.00 90.69 82 ASP A C 1
ATOM 595 O O . ASP A 1 82 ? 14.870 9.659 11.278 1.00 90.69 82 ASP A O 1
ATOM 599 N N . ALA A 1 83 ? 13.996 9.273 13.306 1.00 91.31 83 ALA A N 1
ATOM 600 C CA . ALA A 1 83 ? 14.073 7.808 13.229 1.00 91.31 83 ALA A CA 1
ATOM 601 C C . ALA A 1 83 ? 13.264 7.211 12.066 1.00 91.31 83 ALA A C 1
ATOM 603 O O . ALA A 1 83 ? 13.563 6.115 11.609 1.00 91.31 83 ALA A O 1
ATOM 604 N N . TYR A 1 84 ? 12.254 7.923 11.559 1.00 92.62 84 TYR A N 1
ATOM 605 C CA . TYR A 1 84 ? 11.425 7.445 10.451 1.00 92.62 84 TYR A CA 1
ATOM 606 C C . TYR A 1 84 ? 11.985 7.821 9.073 1.00 92.62 84 TYR A C 1
ATOM 608 O O . TYR A 1 84 ? 11.330 7.603 8.050 1.00 92.62 84 TYR A O 1
ATOM 616 N N . LYS A 1 85 ? 13.202 8.375 9.010 1.00 90.94 85 LYS A N 1
ATOM 617 C CA . LYS A 1 85 ? 13.904 8.629 7.749 1.00 90.94 85 LYS A CA 1
ATOM 618 C C . LYS A 1 85 ? 14.060 7.323 6.959 1.00 90.94 85 LYS A C 1
ATOM 620 O O . LYS A 1 85 ? 14.492 6.306 7.492 1.00 90.94 85 LYS A O 1
ATOM 625 N N . GLY A 1 86 ? 13.689 7.352 5.680 1.00 89.62 86 GLY A N 1
ATOM 626 C CA . GLY A 1 86 ? 13.746 6.171 4.810 1.00 89.62 86 GLY A CA 1
ATOM 627 C C . GLY A 1 86 ? 12.647 5.131 5.051 1.00 89.62 86 GLY A C 1
ATOM 628 O O . GLY A 1 86 ? 12.637 4.116 4.362 1.00 89.62 86 GLY A O 1
ATOM 629 N N . LEU A 1 87 ? 11.717 5.379 5.986 1.00 92.62 87 LEU A N 1
ATOM 630 C CA . LEU A 1 87 ? 10.571 4.508 6.273 1.00 92.62 87 LEU A CA 1
ATOM 631 C C . LEU A 1 87 ? 10.971 3.049 6.564 1.00 92.62 87 LEU A C 1
ATOM 633 O O . LEU A 1 87 ? 10.331 2.104 6.097 1.00 92.62 87 LEU A O 1
ATOM 637 N N . LEU A 1 88 ? 12.047 2.869 7.338 1.00 94.19 88 LEU A N 1
ATOM 638 C CA . LEU A 1 88 ? 12.575 1.547 7.662 1.00 94.19 88 LEU A CA 1
ATOM 639 C C . LEU A 1 88 ? 11.559 0.729 8.481 1.00 94.19 88 LEU A C 1
ATOM 641 O O . LEU A 1 88 ? 10.994 1.232 9.460 1.00 94.19 88 LEU A O 1
ATOM 645 N N . PRO A 1 89 ? 11.321 -0.545 8.127 1.00 94.88 89 PRO A N 1
ATOM 646 C CA . PRO A 1 89 ? 10.327 -1.376 8.796 1.00 94.88 89 PRO A CA 1
ATOM 647 C C . PRO A 1 89 ? 10.700 -1.679 10.253 1.00 94.88 89 PRO A C 1
ATOM 649 O O . PRO A 1 89 ? 9.807 -1.858 11.083 1.00 94.88 89 PRO A O 1
ATOM 652 N N . GLU A 1 90 ? 11.993 -1.717 10.586 1.00 94.50 90 GLU A N 1
ATOM 653 C CA . GLU A 1 90 ? 12.520 -1.831 11.949 1.00 94.50 90 GLU A CA 1
ATOM 654 C C . GLU A 1 90 ? 12.001 -0.709 12.847 1.00 94.50 90 GLU A C 1
ATOM 656 O O . GLU A 1 90 ? 11.558 -0.996 13.955 1.00 94.50 90 GLU A O 1
ATOM 661 N N . GLU A 1 91 ? 12.013 0.524 12.340 1.00 94.62 91 GLU A N 1
ATOM 662 C CA . GLU A 1 91 ? 11.664 1.744 13.073 1.00 94.62 91 GLU A CA 1
ATOM 663 C C . GLU A 1 91 ? 10.149 1.993 13.082 1.00 94.62 91 GLU A C 1
ATOM 665 O O . GLU A 1 91 ? 9.580 2.411 14.089 1.00 94.62 91 GLU A O 1
ATOM 670 N N . LEU A 1 92 ? 9.454 1.668 11.987 1.00 95.81 92 LEU A N 1
ATOM 671 C CA . LEU A 1 92 ? 8.000 1.838 11.888 1.00 95.81 92 LEU A CA 1
ATOM 672 C C . LEU A 1 92 ? 7.207 0.786 12.668 1.00 95.81 92 LEU A C 1
ATOM 674 O O . LEU A 1 92 ? 6.104 1.064 13.140 1.00 95.81 92 LEU A O 1
ATOM 678 N N . THR A 1 93 ? 7.728 -0.436 12.804 1.00 96.44 93 THR A N 1
ATOM 679 C CA . THR A 1 93 ? 6.981 -1.522 13.459 1.00 96.44 93 THR A CA 1
ATOM 680 C C . THR A 1 93 ? 6.628 -1.197 14.919 1.00 96.44 93 THR A C 1
ATOM 682 O O . THR A 1 93 ? 5.456 -1.340 15.267 1.00 96.44 93 THR A O 1
ATOM 685 N N . PRO A 1 94 ? 7.560 -0.752 15.789 1.00 95.81 94 PRO A N 1
ATOM 686 C CA . PRO A 1 94 ? 7.235 -0.385 17.167 1.00 95.81 94 PRO A CA 1
ATOM 687 C C . PRO A 1 94 ? 6.172 0.710 17.266 1.00 95.81 94 PRO A C 1
ATOM 689 O O . PRO A 1 94 ? 5.252 0.567 18.072 1.00 95.81 94 PRO A O 1
ATOM 692 N N . LEU A 1 95 ? 6.251 1.742 16.418 1.00 96.75 95 LEU A N 1
ATOM 693 C CA . LEU A 1 95 ? 5.240 2.794 16.331 1.00 96.75 95 LEU A CA 1
ATOM 694 C C . LEU A 1 95 ? 3.859 2.201 16.040 1.00 96.75 95 LEU A C 1
ATOM 696 O O . LEU A 1 95 ? 2.911 2.447 16.780 1.00 96.75 95 LEU A O 1
ATOM 700 N N . ILE A 1 96 ? 3.748 1.364 15.007 1.00 97.38 96 ILE A N 1
ATOM 701 C CA . ILE A 1 96 ? 2.466 0.778 14.597 1.00 97.38 96 ILE A CA 1
ATOM 702 C C . ILE A 1 96 ? 1.904 -0.141 15.685 1.00 97.38 96 ILE A C 1
ATOM 704 O O . ILE A 1 96 ? 0.699 -0.143 15.930 1.00 97.38 96 ILE A O 1
ATOM 708 N N . LEU A 1 97 ? 2.758 -0.891 16.385 1.00 96.94 97 LEU A N 1
ATOM 709 C CA . LEU A 1 97 ? 2.343 -1.712 17.523 1.00 96.94 97 LEU A CA 1
ATOM 710 C C . LEU A 1 97 ? 1.879 -0.858 18.711 1.00 96.94 97 LEU A C 1
ATOM 712 O O . LEU A 1 97 ? 0.916 -1.233 19.380 1.00 96.94 97 LEU A O 1
ATOM 716 N N . ALA A 1 98 ? 2.530 0.275 18.983 1.00 96.12 98 ALA A N 1
ATOM 717 C CA . ALA A 1 98 ? 2.105 1.218 20.016 1.00 96.12 98 ALA A CA 1
ATOM 718 C C . ALA A 1 98 ? 0.747 1.844 19.662 1.00 96.12 98 ALA A C 1
ATOM 720 O O . ALA A 1 98 ? -0.175 1.810 20.478 1.00 96.12 98 ALA A O 1
ATOM 721 N N . THR A 1 99 ? 0.579 2.294 18.416 1.00 96.38 99 THR A N 1
ATOM 722 C CA . THR A 1 99 ? -0.701 2.776 17.882 1.00 96.38 99 THR A CA 1
ATOM 723 C C . THR A 1 99 ? -1.788 1.702 17.986 1.00 96.38 99 THR A C 1
ATOM 725 O O . THR A 1 99 ? -2.892 1.978 18.454 1.00 96.38 99 THR A O 1
ATOM 728 N N . GLN A 1 100 ? -1.486 0.452 17.623 1.00 95.94 100 GLN A N 1
ATOM 729 C CA . GLN A 1 100 ? -2.435 -0.654 17.744 1.00 95.94 100 GLN A CA 1
ATOM 730 C C . GLN A 1 100 ? -2.847 -0.907 19.199 1.00 95.94 100 GLN A C 1
ATOM 732 O O . GLN A 1 100 ? -4.026 -1.128 19.460 1.00 95.94 100 GLN A O 1
ATOM 737 N N . LYS A 1 101 ? -1.909 -0.857 20.151 1.00 94.69 101 LYS A N 1
ATOM 738 C CA . LYS A 1 101 ? -2.209 -1.013 21.585 1.00 94.69 101 LYS A CA 1
ATOM 739 C C . LYS A 1 101 ? -3.087 0.119 22.122 1.00 94.69 101 LYS A C 1
ATOM 741 O O . LYS A 1 101 ? -3.964 -0.138 22.941 1.00 94.69 101 LYS A O 1
ATOM 746 N N . GLN A 1 102 ? -2.858 1.347 21.662 1.00 94.62 102 GLN A N 1
ATOM 747 C CA . GLN A 1 102 ? -3.608 2.526 22.096 1.00 94.62 102 GLN A CA 1
ATOM 748 C C . GLN A 1 102 ? -5.049 2.521 21.569 1.00 94.62 102 GLN A C 1
ATOM 750 O O . GLN A 1 102 ? -5.981 2.779 22.327 1.00 94.62 102 GLN A O 1
ATOM 755 N N . PHE A 1 103 ? -5.244 2.209 20.285 1.00 94.31 103 PHE A N 1
ATOM 756 C CA . PHE A 1 103 ? -6.536 2.392 19.610 1.00 94.31 103 PHE A CA 1
ATOM 757 C C . PHE A 1 103 ? -7.294 1.090 19.307 1.00 94.31 103 PHE A C 1
ATOM 759 O O . PHE A 1 103 ? -8.473 1.147 18.971 1.00 94.31 103 PHE A O 1
ATOM 766 N N . ASN A 1 104 ? -6.660 -0.078 19.453 1.00 94.94 104 ASN A N 1
ATOM 767 C CA . ASN A 1 104 ? -7.266 -1.403 19.270 1.00 94.94 104 ASN A CA 1
ATOM 768 C C . ASN A 1 104 ? -7.971 -1.586 17.912 1.00 94.94 104 ASN A C 1
ATOM 770 O O . ASN A 1 104 ? -9.127 -2.013 17.853 1.00 94.94 104 ASN A O 1
ATOM 774 N N . TYR A 1 105 ? -7.281 -1.286 16.804 1.00 97.25 105 TYR A N 1
ATOM 775 C CA . TYR A 1 105 ? -7.869 -1.449 15.474 1.00 97.25 105 TYR A CA 1
ATOM 776 C C . TYR A 1 105 ? -8.186 -2.911 15.158 1.00 97.25 105 TYR A C 1
ATOM 778 O O . TYR A 1 105 ? -7.426 -3.827 15.475 1.00 97.25 105 TYR A O 1
ATOM 786 N N . THR A 1 106 ? -9.312 -3.126 14.482 1.00 97.50 106 THR A N 1
ATOM 787 C CA . THR A 1 106 ? -9.715 -4.458 13.996 1.00 97.50 106 THR A CA 1
ATOM 788 C C . THR A 1 106 ? -8.977 -4.870 12.716 1.00 97.50 106 THR A C 1
ATOM 790 O O . THR A 1 106 ? -8.831 -6.062 12.439 1.00 97.50 106 THR A O 1
ATOM 793 N N . HIS A 1 107 ? -8.511 -3.889 11.939 1.00 98.44 107 HIS A N 1
ATOM 794 C CA . HIS A 1 107 ? -7.841 -4.067 10.653 1.00 98.44 107 HIS A CA 1
ATOM 795 C C . HIS A 1 107 ? -6.619 -3.153 10.566 1.00 98.44 107 HIS A C 1
ATOM 797 O O . HIS A 1 107 ? -6.692 -1.99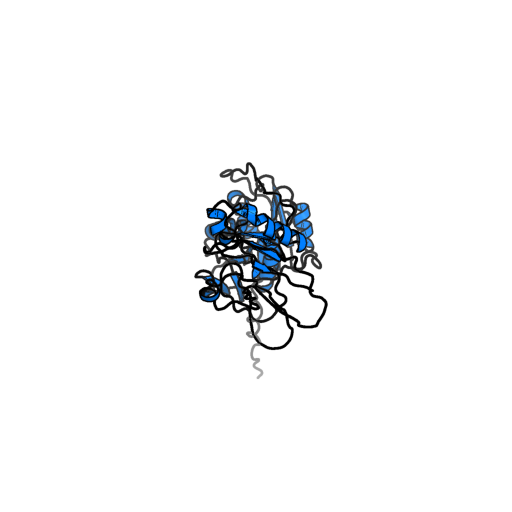1 10.959 1.00 98.44 107 HIS A O 1
ATOM 803 N N . ILE A 1 108 ? -5.522 -3.655 10.004 1.00 98.62 108 ILE A N 1
ATOM 804 C CA . ILE A 1 108 ? -4.320 -2.882 9.681 1.00 98.62 108 ILE A CA 1
ATOM 805 C C . ILE A 1 108 ? -3.952 -3.184 8.231 1.00 98.62 108 ILE A C 1
ATOM 807 O O . ILE A 1 108 ? -3.832 -4.349 7.846 1.00 98.62 108 ILE A O 1
ATOM 811 N N . CYS A 1 109 ? -3.775 -2.154 7.409 1.00 98.44 109 CYS A N 1
ATOM 812 C CA . CYS A 1 109 ? -3.482 -2.351 5.996 1.00 98.44 109 CYS A CA 1
ATOM 813 C C . CYS A 1 109 ? -2.577 -1.281 5.394 1.00 98.44 109 CYS A C 1
ATOM 815 O O . CYS A 1 109 ? -2.431 -0.181 5.918 1.00 98.44 109 CYS A O 1
ATOM 817 N N . ALA A 1 110 ? -1.961 -1.638 4.272 1.00 98.56 110 ALA A N 1
ATOM 818 C CA . ALA A 1 110 ? -1.132 -0.769 3.446 1.00 98.56 110 ALA A CA 1
ATOM 819 C C . ALA A 1 110 ? -1.239 -1.208 1.978 1.00 98.56 110 ALA A C 1
ATOM 821 O O . ALA A 1 110 ? -1.741 -2.297 1.670 1.00 98.56 110 ALA A O 1
ATOM 822 N N . GLY A 1 111 ? -0.731 -0.387 1.062 1.00 97.19 111 GLY A N 1
ATOM 823 C CA . GLY A 1 111 ? -0.615 -0.764 -0.343 1.00 97.19 111 GLY A CA 1
ATOM 824 C C . GLY A 1 111 ? 0.309 -1.971 -0.544 1.00 97.19 111 GLY A C 1
ATOM 825 O O . GLY A 1 111 ? 1.298 -2.140 0.160 1.00 97.19 111 GLY A O 1
ATOM 826 N N . ALA A 1 112 ? 0.030 -2.820 -1.532 1.00 95.06 112 ALA A N 1
ATOM 827 C CA . ALA A 1 112 ? 0.881 -3.953 -1.919 1.00 95.06 112 ALA A CA 1
ATOM 828 C C . ALA A 1 112 ? 2.132 -3.528 -2.732 1.00 95.06 112 ALA A C 1
ATOM 830 O O . ALA A 1 112 ? 2.538 -4.213 -3.680 1.00 95.06 112 ALA A O 1
ATOM 831 N N . SER A 1 113 ? 2.733 -2.396 -2.360 1.00 92.00 113 SER A N 1
ATOM 832 C CA . SER A 1 113 ? 4.006 -1.860 -2.854 1.00 92.00 113 SER A CA 1
ATOM 833 C C . SER A 1 113 ? 5.201 -2.558 -2.191 1.00 92.00 113 SER A C 1
ATOM 835 O O . SER A 1 113 ? 5.027 -3.437 -1.342 1.00 92.00 113 SER A O 1
ATOM 837 N N . ALA A 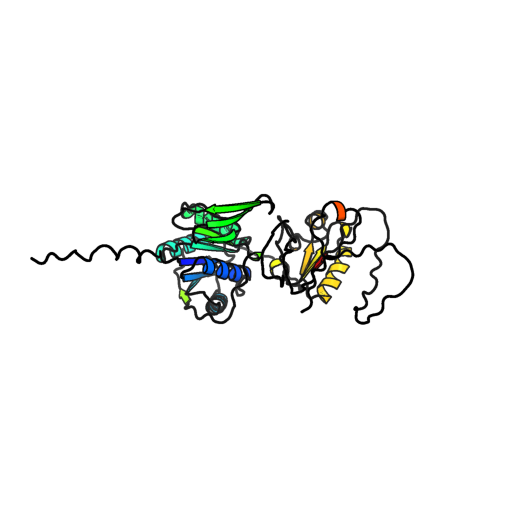1 114 ? 6.426 -2.169 -2.560 1.00 91.06 114 ALA A N 1
ATOM 838 C CA . ALA A 1 114 ? 7.632 -2.622 -1.864 1.00 91.06 114 ALA A CA 1
ATOM 839 C C . ALA A 1 114 ? 7.593 -2.256 -0.369 1.00 91.06 114 ALA A C 1
ATOM 841 O O . ALA A 1 114 ? 7.935 -3.087 0.469 1.00 91.06 114 ALA A O 1
ATOM 842 N N . PHE A 1 115 ? 7.088 -1.063 -0.042 1.00 94.38 115 PHE A N 1
ATOM 843 C CA . PHE A 1 115 ? 6.900 -0.599 1.329 1.00 94.38 115 PHE A CA 1
ATOM 844 C C . PHE A 1 115 ? 5.954 -1.515 2.120 1.00 94.38 115 PHE A C 1
ATOM 846 O O . PHE A 1 115 ? 6.361 -2.133 3.105 1.00 94.38 115 PHE A O 1
ATOM 853 N N . GLY A 1 116 ? 4.708 -1.689 1.666 1.00 96.50 116 GLY A N 1
ATOM 854 C CA . GLY A 1 116 ? 3.728 -2.476 2.422 1.00 96.50 116 GLY A CA 1
ATOM 855 C C . GLY A 1 116 ? 4.034 -3.976 2.452 1.00 96.50 116 GLY A C 1
ATOM 856 O O . GLY A 1 116 ? 3.776 -4.632 3.463 1.00 96.50 116 GLY A O 1
ATOM 857 N N . LYS A 1 117 ? 4.628 -4.534 1.384 1.00 94.88 117 LYS A N 1
ATOM 858 C CA . LYS A 1 117 ? 5.068 -5.944 1.347 1.00 94.88 117 LYS A CA 1
ATOM 859 C C . LYS A 1 117 ? 6.240 -6.227 2.283 1.00 94.88 117 LYS A C 1
ATOM 861 O O . LYS A 1 117 ? 6.361 -7.360 2.735 1.00 94.88 117 LYS A O 1
ATOM 866 N N . ASN A 1 118 ? 7.070 -5.229 2.574 1.00 94.75 118 ASN A N 1
ATOM 867 C CA . ASN A 1 118 ? 8.146 -5.344 3.553 1.00 94.75 118 ASN A CA 1
ATOM 868 C C . ASN A 1 118 ? 7.605 -5.190 4.990 1.00 94.75 118 ASN A C 1
ATOM 870 O O . ASN A 1 118 ? 7.865 -6.017 5.862 1.00 94.75 118 ASN A O 1
ATOM 874 N N . LEU A 1 119 ? 6.765 -4.178 5.218 1.00 97.12 119 LEU A N 1
ATOM 875 C CA . LEU A 1 119 ? 6.321 -3.780 6.553 1.00 97.12 119 LEU A CA 1
ATOM 876 C C . LEU A 1 119 ? 5.244 -4.697 7.169 1.00 97.12 119 LEU A C 1
ATOM 878 O O . LEU A 1 119 ? 5.347 -5.092 8.332 1.00 97.12 119 LEU A O 1
ATOM 882 N N . LEU A 1 120 ? 4.195 -5.049 6.419 1.00 98.12 120 LEU A N 1
ATOM 883 C CA . LEU A 1 120 ? 3.027 -5.742 6.984 1.00 98.12 120 LEU A CA 1
ATOM 884 C C . LEU A 1 120 ? 3.310 -7.157 7.511 1.00 98.12 120 LEU A C 1
ATOM 886 O O . LEU A 1 120 ? 2.790 -7.480 8.580 1.00 98.12 120 LEU A O 1
ATOM 890 N N . PRO A 1 121 ? 4.124 -8.008 6.849 1.00 97.56 121 PRO A N 1
ATOM 891 C CA . PRO A 1 121 ? 4.466 -9.319 7.400 1.00 97.56 121 PRO A CA 1
ATOM 892 C C . PRO A 1 121 ? 5.166 -9.219 8.759 1.00 97.56 121 PRO A C 1
ATOM 894 O O . PRO A 1 121 ? 4.908 -10.032 9.645 1.00 97.56 121 PRO A O 1
ATOM 897 N N . ARG A 1 122 ? 6.001 -8.190 8.955 1.00 97.31 122 ARG A N 1
ATOM 898 C CA . ARG A 1 122 ? 6.685 -7.931 10.226 1.00 97.31 122 ARG A CA 1
ATOM 899 C C . ARG A 1 122 ? 5.703 -7.550 11.333 1.00 97.31 122 ARG A C 1
ATOM 901 O O . ARG A 1 122 ? 5.808 -8.071 12.441 1.00 97.31 122 ARG A O 1
ATOM 908 N N . ILE A 1 123 ? 4.729 -6.690 11.030 1.00 97.94 123 ILE A N 1
ATOM 909 C CA . ILE A 1 123 ? 3.656 -6.317 11.967 1.00 97.94 123 ILE A CA 1
ATOM 910 C C . ILE A 1 123 ? 2.813 -7.540 12.331 1.00 97.94 123 ILE A C 1
ATOM 912 O O . ILE A 1 123 ? 2.578 -7.788 13.510 1.00 97.94 123 ILE A O 1
ATOM 916 N N . ALA A 1 124 ? 2.396 -8.322 11.332 1.00 97.94 124 ALA A N 1
ATOM 917 C CA . ALA A 1 124 ? 1.589 -9.521 11.535 1.00 97.94 124 ALA A CA 1
ATOM 918 C C . ALA A 1 124 ? 2.303 -10.541 12.434 1.00 97.94 124 ALA A C 1
ATOM 920 O O . ALA A 1 124 ? 1.718 -11.019 13.401 1.00 97.94 124 ALA A O 1
ATOM 921 N N . ALA A 1 125 ? 3.598 -10.777 12.198 1.00 97.81 125 ALA A N 1
ATOM 922 C CA . ALA A 1 125 ? 4.411 -11.650 13.041 1.00 97.81 125 ALA A CA 1
ATOM 923 C C . ALA A 1 125 ? 4.518 -11.146 14.492 1.00 97.81 125 ALA A C 1
ATOM 925 O O . ALA A 1 125 ? 4.475 -11.940 15.425 1.00 97.81 125 ALA A O 1
ATOM 926 N N . LYS A 1 126 ? 4.635 -9.829 14.712 1.00 97.38 126 LYS A N 1
ATOM 927 C CA . LYS A 1 126 ? 4.684 -9.247 16.067 1.00 97.38 126 LYS A CA 1
ATOM 928 C C . LYS A 1 126 ? 3.339 -9.268 16.795 1.00 97.38 126 LYS A C 1
ATOM 930 O O . LYS A 1 126 ? 3.331 -9.225 18.023 1.00 97.38 126 LYS A O 1
ATOM 935 N N . LEU A 1 127 ? 2.233 -9.300 16.055 1.00 97.38 127 LEU A N 1
ATOM 936 C CA . LEU A 1 127 ? 0.877 -9.432 16.590 1.00 97.38 127 LEU A CA 1
ATOM 937 C C . LEU A 1 127 ? 0.415 -10.891 16.712 1.00 97.38 127 LEU A C 1
ATOM 939 O O . LEU A 1 127 ? -0.674 -11.107 17.234 1.00 97.38 127 LEU A O 1
ATOM 943 N N . ASP A 1 128 ? 1.230 -11.849 16.258 1.00 97.19 128 ASP A N 1
ATOM 944 C CA . ASP A 1 128 ? 0.903 -13.278 16.199 1.00 97.19 128 ASP A CA 1
ATOM 945 C C . ASP A 1 128 ? -0.387 -13.557 15.402 1.00 97.19 128 ASP A C 1
ATOM 947 O O . ASP A 1 128 ? -1.318 -14.194 15.884 1.00 97.19 128 ASP A O 1
ATOM 951 N N . VAL A 1 129 ? -0.467 -13.006 14.183 1.00 97.56 129 VAL A N 1
ATOM 952 C CA . VAL A 1 129 ? -1.608 -13.185 13.265 1.00 97.56 129 VAL A CA 1
ATOM 953 C C . VAL A 1 129 ? -1.150 -13.517 11.846 1.00 97.56 129 VAL A C 1
ATOM 955 O O . VAL A 1 129 ? -0.085 -13.082 11.400 1.00 97.56 129 VAL A O 1
ATOM 958 N N . ALA A 1 130 ? -1.982 -14.231 11.087 1.00 96.06 130 ALA A N 1
ATOM 959 C CA . ALA A 1 130 ? -1.714 -14.527 9.682 1.00 96.06 130 ALA A CA 1
ATOM 960 C C . ALA A 1 130 ? -1.925 -13.299 8.755 1.00 96.06 130 ALA A C 1
ATOM 962 O O . ALA A 1 130 ? -3.047 -12.785 8.658 1.00 96.06 130 ALA A O 1
ATOM 963 N N . PRO A 1 131 ? -0.896 -12.836 8.007 1.00 96.31 131 PRO A N 1
ATOM 964 C CA . PRO A 1 131 ? -1.057 -11.750 7.043 1.00 96.31 131 PRO A CA 1
ATOM 965 C C . PRO A 1 131 ? -1.728 -12.220 5.746 1.00 96.31 131 PRO A C 1
ATOM 967 O O . PRO A 1 131 ? -1.415 -13.281 5.203 1.00 96.31 131 PRO A O 1
ATOM 970 N N . ILE A 1 132 ? -2.582 -11.371 5.171 1.00 96.94 132 ILE A N 1
ATOM 971 C CA . ILE A 1 132 ? -3.238 -11.622 3.881 1.00 96.94 132 ILE A CA 1
ATOM 972 C C . ILE A 1 132 ? -2.614 -10.715 2.823 1.00 96.94 132 ILE A C 1
ATOM 974 O O . ILE A 1 132 ? -2.786 -9.498 2.830 1.00 96.94 132 ILE A O 1
ATOM 978 N N . SER A 1 133 ? -1.870 -11.302 1.891 1.00 94.88 133 SER A N 1
ATOM 979 C CA . SER A 1 133 ? -1.149 -10.527 0.883 1.00 94.88 133 SER A CA 1
ATOM 980 C C . SER A 1 133 ? -1.954 -10.295 -0.393 1.00 94.88 133 SER A C 1
ATOM 982 O O . SER A 1 133 ? -2.547 -11.228 -0.941 1.00 94.88 133 SER A O 1
ATOM 984 N N . ASP A 1 134 ? -1.854 -9.062 -0.894 1.00 92.94 134 ASP A N 1
ATOM 985 C CA . ASP A 1 134 ? -2.199 -8.634 -2.250 1.00 92.94 134 ASP A CA 1
ATOM 986 C C . ASP A 1 134 ? -3.668 -8.897 -2.609 1.00 92.94 134 ASP A C 1
ATOM 988 O O . ASP A 1 134 ? -4.000 -9.559 -3.598 1.00 92.94 134 ASP A O 1
ATOM 992 N N . ILE A 1 135 ? -4.564 -8.400 -1.750 1.00 96.56 135 ILE A N 1
ATOM 993 C CA . ILE A 1 135 ? -6.004 -8.545 -1.944 1.00 96.56 135 ILE A CA 1
ATOM 994 C C . ILE A 1 135 ? -6.468 -7.731 -3.151 1.00 96.56 135 ILE A C 1
ATOM 996 O O . ILE A 1 135 ? -6.016 -6.610 -3.388 1.00 96.56 135 ILE A O 1
ATOM 1000 N N . ILE A 1 136 ? -7.427 -8.290 -3.878 1.00 94.06 136 ILE A N 1
ATOM 1001 C CA . ILE A 1 136 ? -8.071 -7.670 -5.040 1.00 94.06 136 ILE A CA 1
ATOM 1002 C C . ILE A 1 136 ? -9.547 -7.346 -4.786 1.00 94.06 136 ILE A C 1
ATOM 1004 O O . ILE A 1 136 ? -10.145 -6.555 -5.505 1.00 94.06 136 ILE A O 1
ATOM 1008 N N . ALA A 1 137 ? -10.156 -7.974 -3.777 1.00 94.50 137 ALA A N 1
ATOM 1009 C CA . ALA A 1 137 ? -11.534 -7.721 -3.389 1.00 94.50 137 ALA A CA 1
ATOM 1010 C C . ALA A 1 137 ? -11.768 -8.085 -1.920 1.00 94.50 137 ALA A C 1
ATOM 1012 O O . ALA A 1 137 ? -11.051 -8.895 -1.332 1.00 94.50 137 ALA A O 1
ATOM 1013 N N . ILE A 1 138 ? -12.818 -7.496 -1.356 1.00 96.31 138 ILE A N 1
ATOM 1014 C CA . ILE A 1 138 ? -13.295 -7.721 0.009 1.00 96.31 138 ILE A CA 1
ATOM 1015 C C . ILE A 1 138 ? -14.741 -8.204 -0.124 1.00 96.31 138 ILE A C 1
ATOM 1017 O O . ILE A 1 138 ? -15.551 -7.516 -0.746 1.00 96.31 138 ILE A O 1
ATOM 1021 N N . LYS A 1 139 ? -15.046 -9.399 0.395 1.00 95.38 139 LYS A N 1
ATOM 1022 C CA . LYS A 1 139 ? -16.403 -9.980 0.397 1.00 95.38 139 LYS A CA 1
ATOM 1023 C C . LYS A 1 139 ? -17.155 -9.652 1.685 1.00 95.38 139 LYS A C 1
ATOM 1025 O O . LYS A 1 139 ? -18.349 -9.384 1.647 1.00 95.38 139 LYS A O 1
ATOM 1030 N N . SER A 1 140 ? -16.445 -9.668 2.804 1.00 95.12 140 SER A N 1
ATOM 1031 C CA . SER A 1 140 ? -16.922 -9.291 4.135 1.00 95.12 140 SER A CA 1
ATOM 1032 C C . SER A 1 140 ? -15.725 -8.802 4.953 1.00 95.12 140 SER A C 1
ATOM 1034 O O . SER A 1 140 ? -14.587 -8.979 4.509 1.00 95.12 140 SER A O 1
ATOM 1036 N N . PRO A 1 141 ? -15.931 -8.214 6.144 1.00 95.25 141 PRO A N 1
ATOM 1037 C CA . PRO A 1 141 ? -14.817 -7.707 6.941 1.00 95.25 141 PRO A CA 1
ATOM 1038 C C . PRO A 1 141 ? -13.760 -8.759 7.316 1.00 95.25 141 PRO A C 1
ATOM 1040 O O . PRO A 1 141 ? -12.617 -8.428 7.578 1.00 95.25 141 PRO A O 1
ATOM 1043 N N . ASP A 1 142 ? -14.109 -10.042 7.318 1.00 95.75 142 ASP A N 1
ATOM 1044 C CA . ASP A 1 142 ? -13.199 -11.157 7.589 1.00 95.75 142 ASP A CA 1
ATOM 1045 C C . ASP A 1 142 ? -12.838 -11.986 6.345 1.00 95.75 142 ASP A C 1
ATOM 1047 O O . ASP A 1 142 ? -12.069 -12.936 6.466 1.00 95.75 142 ASP A O 1
ATOM 1051 N N . THR A 1 143 ? -13.367 -11.664 5.158 1.00 97.19 143 THR A N 1
ATOM 1052 C CA . THR A 1 143 ? -13.203 -12.491 3.953 1.00 97.19 143 THR A CA 1
ATOM 1053 C C . THR A 1 143 ? -12.703 -11.680 2.765 1.00 97.19 143 THR A C 1
ATOM 1055 O O . THR A 1 143 ? -13.372 -10.776 2.256 1.00 97.19 143 THR A O 1
ATOM 1058 N N . PHE A 1 144 ? -11.550 -12.087 2.250 1.00 97.81 144 PHE A N 1
ATOM 1059 C CA . PHE A 1 144 ? -10.794 -11.396 1.215 1.00 97.81 144 PHE A CA 1
ATOM 1060 C C . PHE A 1 144 ? -10.612 -12.292 -0.006 1.00 97.81 144 PHE A C 1
ATOM 1062 O O . PHE A 1 144 ? -10.612 -13.517 0.096 1.00 97.81 144 PHE A O 1
ATOM 1069 N N . VAL A 1 145 ? -10.435 -11.693 -1.179 1.00 96.00 145 VAL A N 1
ATOM 1070 C CA . VAL A 1 145 ? -10.072 -12.416 -2.403 1.00 96.00 145 VAL A CA 1
ATOM 1071 C C . VAL A 1 145 ? -8.697 -11.948 -2.838 1.00 96.00 145 VAL A C 1
ATOM 1073 O O . VAL A 1 145 ? -8.454 -10.744 -2.917 1.00 96.00 145 VAL A O 1
ATOM 1076 N N . ARG A 1 146 ? -7.810 -12.893 -3.143 1.00 93.44 146 ARG A N 1
ATOM 1077 C CA . ARG A 1 146 ? -6.470 -12.634 -3.674 1.00 93.44 146 ARG A CA 1
ATOM 1078 C C . ARG A 1 146 ? -6.186 -13.541 -4.862 1.00 93.44 146 ARG A C 1
ATOM 1080 O O . ARG A 1 146 ? -6.731 -14.641 -4.960 1.00 93.44 146 ARG A O 1
ATOM 1087 N N . THR A 1 147 ? -5.306 -13.101 -5.746 1.00 87.94 147 THR A N 1
ATOM 1088 C CA . THR A 1 147 ? -4.834 -13.931 -6.857 1.00 87.94 147 THR A CA 1
ATOM 1089 C C . THR A 1 147 ? -3.710 -14.855 -6.403 1.00 87.94 147 THR A C 1
ATOM 1091 O O . THR A 1 147 ? -2.815 -14.425 -5.677 1.00 87.94 147 THR A O 1
ATOM 1094 N N . ILE A 1 148 ? -3.704 -16.090 -6.889 1.00 85.25 148 ILE A N 1
ATOM 1095 C CA . ILE A 1 148 ? -2.608 -17.055 -6.730 1.00 85.25 148 ILE A CA 1
ATOM 1096 C C . ILE A 1 148 ? -2.204 -17.602 -8.106 1.00 85.25 148 ILE A C 1
ATOM 1098 O O . ILE A 1 148 ? -2.848 -17.287 -9.107 1.00 85.25 148 ILE A O 1
ATOM 1102 N N . TYR A 1 149 ? -1.113 -18.373 -8.169 1.00 83.06 149 TYR A N 1
ATOM 1103 C CA . TYR A 1 149 ? -0.581 -18.936 -9.421 1.00 83.06 149 TYR A CA 1
ATOM 1104 C C . TYR A 1 149 ? -0.427 -17.898 -10.535 1.00 83.06 149 TYR A C 1
ATOM 1106 O O . TYR A 1 149 ? -0.882 -18.114 -11.654 1.00 83.06 149 TYR A O 1
ATOM 1114 N N . ALA A 1 150 ? 0.181 -16.750 -10.212 1.00 74.12 150 ALA A N 1
ATOM 1115 C CA . ALA A 1 150 ? 0.367 -15.666 -11.173 1.00 74.12 150 ALA A CA 1
ATOM 1116 C C . ALA A 1 150 ? -0.972 -15.271 -11.841 1.00 74.12 150 ALA A C 1
ATOM 1118 O O . ALA A 1 150 ? -1.114 -15.267 -13.057 1.00 74.12 150 ALA A O 1
ATOM 1119 N N . GLY A 1 151 ? -1.998 -14.980 -11.040 1.00 72.75 151 GLY A N 1
ATOM 1120 C CA . GLY A 1 151 ? -3.293 -14.524 -11.555 1.00 72.75 151 GLY A CA 1
ATOM 1121 C C . GLY A 1 151 ? -4.236 -15.629 -12.026 1.00 72.75 151 GLY A C 1
ATOM 1122 O O . GLY A 1 151 ? -5.432 -15.382 -12.033 1.00 72.75 151 GLY A O 1
ATOM 1123 N N . ASN A 1 152 ? -3.740 -16.832 -12.331 1.00 72.81 152 ASN A N 1
ATOM 1124 C CA . ASN A 1 152 ? -4.533 -17.894 -12.962 1.00 72.81 152 ASN A CA 1
ATOM 1125 C C . ASN A 1 152 ? -5.641 -18.478 -12.075 1.00 72.81 152 ASN A C 1
ATOM 1127 O O . ASN A 1 152 ? -6.540 -19.150 -12.578 1.00 72.81 152 ASN A O 1
ATOM 1131 N N . ALA A 1 153 ? -5.585 -18.257 -10.761 1.00 80.19 153 ALA A N 1
ATOM 1132 C CA . ALA A 1 153 ? -6.649 -18.665 -9.856 1.00 80.19 153 ALA A CA 1
ATOM 1133 C C . ALA A 1 153 ? -6.940 -17.600 -8.797 1.00 80.19 153 ALA A C 1
ATOM 1135 O O . ALA A 1 153 ? -6.052 -16.880 -8.327 1.00 80.19 153 ALA A O 1
ATOM 1136 N N . LEU A 1 154 ? -8.208 -17.542 -8.393 1.00 90.94 154 LEU A N 1
ATOM 1137 C CA . LEU A 1 154 ? -8.683 -16.696 -7.307 1.00 90.94 154 LEU A CA 1
ATOM 1138 C C . LEU A 1 154 ? -8.834 -17.530 -6.040 1.00 90.94 154 LEU A C 1
ATOM 1140 O O . LEU A 1 154 ? -9.543 -18.533 -6.020 1.00 90.94 154 LEU A O 1
ATOM 1144 N N . CYS A 1 155 ? -8.199 -17.081 -4.965 1.00 94.44 155 CYS A N 1
ATOM 1145 C CA . CYS A 1 155 ? -8.333 -17.671 -3.646 1.00 94.44 155 CYS A CA 1
ATOM 1146 C C . CYS A 1 155 ? -9.188 -16.748 -2.774 1.00 94.44 155 CYS A C 1
ATOM 1148 O O . CYS A 1 155 ? -8.847 -15.579 -2.580 1.00 94.44 155 CYS A O 1
ATOM 1150 N N . THR A 1 156 ? -10.311 -17.264 -2.267 1.00 97.50 156 THR A N 1
ATOM 1151 C CA . THR A 1 156 ? -11.093 -16.588 -1.224 1.00 97.50 156 THR A CA 1
ATOM 1152 C C . THR A 1 156 ? -10.568 -17.051 0.131 1.00 97.50 156 THR A C 1
ATOM 1154 O O . THR A 1 156 ? -10.637 -18.236 0.438 1.00 97.50 156 THR A O 1
ATOM 1157 N N . VAL A 1 157 ? -10.050 -16.121 0.928 1.00 97.00 157 VAL A N 1
ATOM 1158 C CA . VAL A 1 157 ? -9.454 -16.377 2.240 1.00 97.00 157 VAL A CA 1
ATOM 1159 C C . VAL A 1 157 ? -10.345 -15.760 3.307 1.00 97.00 157 VAL A C 1
ATOM 1161 O O . VAL A 1 157 ? -10.565 -14.549 3.298 1.00 97.00 157 VAL A O 1
ATOM 1164 N N . LYS A 1 158 ? -10.838 -16.587 4.228 1.00 97.19 158 LYS A N 1
ATOM 1165 C CA . LYS A 1 158 ? -11.481 -16.131 5.461 1.00 97.19 158 LYS A CA 1
ATOM 1166 C C . LYS A 1 158 ? -10.439 -16.102 6.581 1.00 97.19 158 LYS A C 1
ATOM 1168 O O . LYS A 1 158 ? -9.678 -17.053 6.723 1.00 97.19 158 LYS A O 1
ATOM 1173 N N . CYS A 1 159 ? -10.381 -15.003 7.325 1.00 95.38 159 CYS A N 1
ATOM 1174 C CA . CYS A 1 159 ? -9.403 -14.757 8.376 1.00 95.38 159 CYS A CA 1
ATOM 1175 C C . CYS A 1 159 ? -10.099 -14.622 9.734 1.00 95.38 159 CYS A C 1
ATOM 1177 O O . CYS A 1 159 ? -10.793 -13.636 10.009 1.00 95.38 159 CYS A O 1
ATOM 1179 N N . ASP A 1 160 ? -9.870 -15.606 10.598 1.00 94.38 160 ASP A N 1
ATOM 1180 C CA . ASP A 1 160 ? -10.470 -15.670 11.933 1.00 94.38 160 ASP A CA 1
ATOM 1181 C C . ASP A 1 160 ? -9.619 -14.964 13.009 1.00 94.38 160 ASP A C 1
ATOM 1183 O O . ASP A 1 160 ? -10.003 -14.912 14.178 1.00 94.38 160 ASP A O 1
ATOM 1187 N N . GLU A 1 161 ? -8.507 -14.337 12.610 1.00 95.19 161 GLU A N 1
ATOM 1188 C CA . GLU A 1 161 ? -7.602 -13.599 13.496 1.00 95.19 161 GLU A CA 1
ATOM 1189 C C . GLU A 1 161 ? -8.288 -12.418 14.185 1.00 95.19 161 GLU A C 1
ATOM 1191 O O . GLU A 1 161 ? -9.196 -11.788 13.630 1.00 95.19 161 GLU A O 1
ATOM 1196 N N . LYS A 1 162 ? -7.829 -12.050 15.385 1.00 92.19 162 LYS A N 1
ATOM 1197 C CA . LYS A 1 162 ? -8.389 -10.897 16.116 1.00 92.19 162 LYS A CA 1
ATOM 1198 C C . LYS A 1 162 ? -8.177 -9.580 15.367 1.00 92.19 162 LYS A C 1
ATOM 1200 O O . LYS A 1 162 ? -9.095 -8.764 15.314 1.00 92.19 162 LYS A O 1
ATOM 1205 N N . VAL A 1 163 ? -6.992 -9.407 14.781 1.00 96.94 163 VAL A N 1
ATOM 1206 C CA . VAL A 1 163 ? -6.609 -8.245 13.973 1.00 96.94 163 VAL A CA 1
ATOM 1207 C C . VAL A 1 163 ? -6.287 -8.728 12.566 1.00 96.94 163 VAL A C 1
ATOM 1209 O O . VAL A 1 163 ? -5.434 -9.592 12.382 1.00 96.94 163 VAL A O 1
ATOM 1212 N N . LYS A 1 164 ? -6.967 -8.176 11.563 1.00 97.94 164 LYS A N 1
ATOM 1213 C CA . LYS A 1 164 ? -6.721 -8.514 10.157 1.00 97.94 164 LYS A CA 1
ATOM 1214 C C . LYS A 1 164 ? -5.600 -7.636 9.622 1.00 97.94 164 LYS A C 1
ATOM 1216 O O . LYS A 1 164 ? -5.798 -6.434 9.459 1.00 97.94 164 LYS A O 1
ATOM 1221 N N . VAL A 1 165 ? -4.453 -8.230 9.310 1.00 98.50 165 VAL A N 1
ATOM 1222 C CA . VAL A 1 165 ? -3.334 -7.527 8.669 1.00 98.50 165 VAL A CA 1
ATOM 1223 C C . VAL A 1 165 ? -3.288 -7.903 7.192 1.00 98.50 165 VAL A C 1
ATOM 1225 O O . VAL A 1 165 ? -3.131 -9.079 6.863 1.00 98.50 165 VAL A O 1
ATOM 1228 N N . PHE A 1 166 ? -3.439 -6.936 6.285 1.00 98.31 166 PHE A N 1
ATOM 1229 C CA . PHE A 1 166 ? -3.498 -7.239 4.851 1.00 98.31 166 PHE A CA 1
ATOM 1230 C C . PHE A 1 166 ? -2.931 -6.143 3.948 1.00 98.31 166 PHE A C 1
ATOM 1232 O O . PHE A 1 166 ? -2.972 -4.960 4.278 1.00 98.31 166 PHE A O 1
ATOM 1239 N N . SER A 1 167 ? -2.419 -6.534 2.777 1.00 98.25 167 SER A N 1
ATOM 1240 C CA . SER A 1 167 ? -1.970 -5.591 1.744 1.00 98.25 167 SER A CA 1
ATOM 1241 C C . SER A 1 167 ? -2.954 -5.492 0.586 1.00 98.25 167 SER A C 1
ATOM 1243 O O . SER A 1 167 ? -3.532 -6.492 0.164 1.00 98.25 167 SER A O 1
ATOM 1245 N N . VAL A 1 168 ? -3.124 -4.281 0.053 1.00 96.94 168 VAL A N 1
ATOM 1246 C CA . VAL A 1 168 ? -4.120 -3.955 -0.977 1.00 96.94 168 VAL A CA 1
ATOM 1247 C C . VAL A 1 168 ? -3.468 -3.795 -2.342 1.00 96.94 168 VAL A C 1
ATOM 1249 O O . VAL A 1 168 ? -2.582 -2.957 -2.523 1.00 96.94 168 VAL A O 1
ATOM 1252 N N . ARG A 1 169 ? -3.943 -4.542 -3.343 1.00 93.75 169 ARG A N 1
ATOM 1253 C CA . ARG A 1 169 ? -3.529 -4.317 -4.727 1.00 93.75 169 ARG A CA 1
ATOM 1254 C C . ARG A 1 169 ? -4.116 -3.004 -5.240 1.00 93.75 169 ARG A C 1
ATOM 1256 O O . ARG A 1 169 ? -5.313 -2.932 -5.512 1.00 93.75 169 ARG A O 1
ATOM 1263 N N . GLY A 1 170 ? -3.270 -1.992 -5.439 1.00 88.38 170 GLY A N 1
ATOM 1264 C CA . GLY A 1 170 ? -3.702 -0.651 -5.859 1.00 88.38 170 GLY A CA 1
ATOM 1265 C C . GLY A 1 170 ? -4.600 -0.653 -7.099 1.00 88.38 170 GLY A C 1
ATOM 1266 O O . GLY A 1 170 ? -5.651 -0.030 -7.100 1.00 88.38 170 GLY A O 1
ATOM 1267 N N . THR A 1 171 ? -4.263 -1.457 -8.109 1.00 84.69 171 THR A N 1
ATOM 1268 C CA . THR A 1 171 ? -4.998 -1.533 -9.385 1.00 84.69 171 THR A CA 1
ATOM 1269 C C . THR A 1 171 ? -6.382 -2.186 -9.297 1.00 84.69 171 THR A C 1
ATOM 1271 O O . THR A 1 171 ? -7.110 -2.203 -10.283 1.00 84.69 171 THR A O 1
ATOM 1274 N N . SER A 1 172 ? -6.750 -2.767 -8.150 1.00 88.12 172 SER A N 1
ATOM 1275 C CA . SER A 1 172 ? -8.048 -3.435 -7.952 1.00 88.12 172 SER A CA 1
ATOM 1276 C C . SER A 1 172 ? -9.083 -2.568 -7.227 1.00 88.12 172 SER A C 1
ATOM 1278 O O . SER A 1 172 ? -10.252 -2.948 -7.132 1.00 88.12 172 SER A O 1
ATOM 1280 N N . PHE A 1 173 ? -8.677 -1.402 -6.721 1.00 89.75 173 PHE A N 1
ATOM 1281 C CA . PHE A 1 173 ? -9.542 -0.473 -6.001 1.00 89.75 173 PHE A CA 1
ATOM 1282 C C . PHE A 1 173 ? -9.379 0.925 -6.586 1.00 89.75 173 PHE A C 1
ATOM 1284 O O . PHE A 1 173 ? -8.274 1.328 -6.915 1.00 89.75 173 PHE A O 1
ATOM 1291 N N . GLU A 1 174 ? -10.464 1.684 -6.696 1.00 90.69 174 GLU A N 1
ATOM 1292 C CA . GLU A 1 174 ? -10.395 3.078 -7.146 1.00 90.69 174 GLU A CA 1
ATOM 1293 C C . GLU A 1 174 ? -9.660 3.948 -6.120 1.00 90.69 174 GLU A C 1
ATOM 1295 O O . GLU A 1 174 ? -9.767 3.718 -4.912 1.00 90.69 174 GLU A O 1
ATOM 1300 N N . ALA A 1 175 ? -8.944 4.971 -6.582 1.00 92.12 175 ALA A N 1
ATOM 1301 C CA . ALA A 1 175 ? -8.338 5.945 -5.683 1.00 92.12 175 ALA A CA 1
ATOM 1302 C C . ALA A 1 175 ? -9.432 6.745 -4.953 1.00 92.12 175 ALA A C 1
ATOM 1304 O O . ALA A 1 175 ? -10.418 7.168 -5.559 1.00 92.12 175 ALA A O 1
ATOM 1305 N N . ALA A 1 176 ? -9.270 6.946 -3.644 1.00 94.12 176 ALA A N 1
ATOM 1306 C CA . ALA A 1 176 ? -10.144 7.819 -2.871 1.00 94.12 176 ALA A CA 1
ATOM 1307 C C . ALA A 1 176 ? -10.075 9.269 -3.385 1.00 94.12 176 ALA A C 1
ATOM 1309 O O . ALA A 1 176 ? -9.018 9.742 -3.807 1.00 94.12 176 ALA A O 1
ATOM 1310 N N . THR A 1 177 ? -11.199 9.988 -3.330 1.00 93.56 177 THR A N 1
ATOM 1311 C CA . THR A 1 177 ? -11.240 11.402 -3.721 1.00 93.56 177 THR A CA 1
ATOM 1312 C C . THR A 1 177 ? -10.440 12.238 -2.729 1.00 93.56 177 THR A C 1
ATOM 1314 O O . THR A 1 177 ? -10.647 12.146 -1.520 1.00 93.56 177 THR A O 1
ATOM 1317 N N . THR A 1 178 ? -9.543 13.080 -3.239 1.00 92.12 178 THR A N 1
ATOM 1318 C CA . THR A 1 178 ? -8.673 13.968 -2.447 1.00 92.12 178 THR A CA 1
ATOM 1319 C C . THR A 1 178 ? -9.370 15.240 -1.958 1.00 92.12 178 THR A C 1
ATOM 1321 O O . THR A 1 178 ? -8.734 16.122 -1.389 1.00 92.12 178 THR A O 1
ATOM 1324 N N . SER A 1 179 ? -10.678 15.344 -2.182 1.00 89.31 179 SER A N 1
ATOM 1325 C CA . SER A 1 179 ? -11.540 16.416 -1.699 1.00 89.31 179 SER A CA 1
ATOM 1326 C C . SER A 1 179 ? -12.774 15.840 -1.005 1.00 89.31 179 SER A C 1
ATOM 1328 O O . SER A 1 179 ? -13.179 14.699 -1.260 1.00 89.31 179 SER A O 1
ATOM 1330 N N . GLY A 1 180 ? -13.377 16.644 -0.123 1.00 85.94 180 GLY A N 1
ATOM 1331 C CA . GLY A 1 180 ? -14.587 16.287 0.623 1.00 85.94 180 GLY A CA 1
ATOM 1332 C C . GLY A 1 180 ? -14.342 15.577 1.960 1.00 85.94 180 GLY A C 1
ATOM 1333 O O . GLY A 1 180 ? -15.306 15.203 2.620 1.00 85.94 180 GLY A O 1
ATOM 1334 N N . GLY A 1 181 ? -13.083 15.380 2.363 1.00 91.56 181 GLY A N 1
ATOM 1335 C CA . GLY A 1 181 ? -12.702 14.995 3.723 1.00 91.56 181 GLY A CA 1
ATOM 1336 C C . GLY A 1 181 ? -12.474 16.203 4.635 1.00 91.56 181 GLY A C 1
ATOM 1337 O O . GLY A 1 181 ? -12.199 17.310 4.170 1.00 91.56 181 GLY A O 1
ATOM 1338 N N . SER A 1 182 ? -12.589 15.974 5.941 1.00 92.31 182 SER A N 1
ATOM 1339 C CA . SER A 1 182 ? -12.314 16.963 6.990 1.00 92.31 182 SER A CA 1
ATOM 1340 C C . SER A 1 182 ? -11.751 16.286 8.246 1.00 92.31 182 SER A C 1
ATOM 1342 O O . SER A 1 182 ? -12.166 16.592 9.365 1.00 92.31 182 SER A O 1
ATOM 1344 N N . ALA A 1 183 ? -10.886 15.286 8.061 1.00 94.50 183 ALA A N 1
ATOM 1345 C CA . ALA A 1 183 ? -10.370 14.487 9.168 1.00 94.50 183 ALA A CA 1
ATOM 1346 C C . ALA A 1 183 ? -9.477 15.336 10.083 1.00 94.50 183 ALA A C 1
ATOM 1348 O O . ALA A 1 183 ? -8.615 16.075 9.607 1.00 94.50 183 ALA A O 1
ATOM 1349 N N . GLY A 1 184 ? -9.653 15.205 11.397 1.00 93.50 184 GLY A N 1
ATOM 1350 C CA . GLY A 1 184 ? -8.741 15.812 12.366 1.00 93.50 184 GLY A CA 1
ATOM 1351 C C . GLY A 1 184 ? -7.386 15.101 12.376 1.00 93.50 184 GLY A C 1
ATOM 1352 O O . GLY A 1 184 ? -7.322 13.885 12.170 1.00 93.50 184 GLY A O 1
ATOM 1353 N N . SER A 1 185 ? -6.315 15.852 12.636 1.00 93.81 185 SER A N 1
ATOM 1354 C CA . SER A 1 185 ? -4.981 15.306 12.893 1.00 93.81 185 SER A CA 1
ATOM 1355 C C . SER A 1 185 ? -4.718 15.184 14.396 1.00 93.81 185 SER A C 1
ATOM 1357 O O . SER A 1 185 ? -5.004 16.114 15.147 1.00 93.81 185 SER A O 1
ATOM 1359 N N . GLU A 1 186 ? -4.151 14.062 14.825 1.00 94.56 186 GLU A N 1
ATOM 1360 C CA . GLU A 1 186 ? -3.721 13.792 16.200 1.00 94.56 186 GLU A CA 1
ATOM 1361 C C . GLU A 1 186 ? -2.261 13.327 16.177 1.00 94.56 186 GLU A C 1
ATOM 1363 O O . GLU A 1 186 ? -1.898 12.446 15.394 1.00 94.56 186 GLU A O 1
ATOM 1368 N N . GLU A 1 187 ? -1.416 13.915 17.023 1.00 92.81 187 GLU A N 1
ATOM 1369 C CA . GLU A 1 187 ? -0.042 13.445 17.193 1.00 92.81 187 GLU A CA 1
ATOM 1370 C C . GLU A 1 187 ? -0.023 12.139 17.987 1.00 92.81 187 GLU A C 1
ATOM 1372 O O . GLU A 1 187 ? -0.659 12.015 19.035 1.00 92.81 187 GLU A O 1
ATOM 1377 N N . VAL A 1 188 ? 0.739 11.162 17.501 1.00 91.69 188 VAL A N 1
ATOM 1378 C CA . VAL A 1 188 ? 1.020 9.926 18.232 1.00 91.69 188 VAL A CA 1
ATOM 1379 C C . VAL A 1 188 ? 2.475 9.916 18.669 1.00 91.69 188 VAL A C 1
ATOM 1381 O O . VAL A 1 188 ? 3.370 10.307 17.919 1.00 91.69 188 VAL A O 1
ATOM 1384 N N . SER A 1 189 ? 2.719 9.462 19.899 1.00 83.62 189 SER A N 1
ATOM 1385 C CA . SER A 1 189 ? 4.067 9.432 20.460 1.00 83.62 189 SER A CA 1
ATOM 1386 C C . SER A 1 189 ? 4.989 8.574 19.599 1.00 83.62 189 SER A C 1
ATOM 1388 O O . SER A 1 189 ? 4.703 7.402 19.333 1.00 83.62 189 SER A O 1
ATOM 1390 N N . SER A 1 190 ? 6.109 9.157 19.175 1.00 78.19 190 SER A N 1
ATOM 1391 C CA . SER A 1 190 ? 7.167 8.406 18.519 1.00 78.19 190 SER A CA 1
ATOM 1392 C C . SER A 1 190 ? 7.774 7.393 19.487 1.00 78.19 190 SER A C 1
ATOM 1394 O O . SER A 1 190 ? 7.868 7.619 20.695 1.00 78.19 190 SER A O 1
ATOM 1396 N N . THR A 1 191 ? 8.175 6.241 18.958 1.00 81.31 191 THR A N 1
ATOM 1397 C CA . THR A 1 191 ? 8.932 5.256 19.730 1.00 81.31 191 THR A CA 1
ATOM 1398 C C . THR A 1 191 ? 10.416 5.587 19.684 1.00 81.31 191 THR A C 1
ATOM 1400 O O . THR A 1 191 ? 10.895 6.162 18.706 1.00 81.31 191 THR A O 1
ATOM 1403 N N . SER A 1 192 ? 11.157 5.204 20.726 1.00 81.62 192 SER A N 1
ATOM 1404 C CA . SER A 1 192 ? 12.617 5.303 20.709 1.00 81.62 192 SER A CA 1
ATOM 1405 C C . SER A 1 192 ? 13.193 4.559 19.495 1.00 81.62 192 SER A C 1
ATOM 1407 O O . SER A 1 192 ? 12.674 3.484 19.171 1.00 81.62 192 SER A O 1
ATOM 1409 N N . PRO A 1 193 ? 14.244 5.099 18.847 1.00 83.44 193 PRO A N 1
ATOM 1410 C CA . PRO A 1 193 ? 14.875 4.441 17.710 1.00 83.44 193 PRO A CA 1
ATOM 1411 C C . PRO A 1 193 ? 15.330 3.028 18.075 1.00 83.44 193 PRO A C 1
ATOM 1413 O O . PRO A 1 193 ? 15.884 2.812 19.155 1.00 83.44 193 PRO A O 1
ATOM 1416 N N . VAL A 1 194 ? 15.112 2.073 17.176 1.00 89.81 194 VAL A N 1
ATOM 1417 C CA . VAL A 1 194 ? 15.535 0.683 17.371 1.00 89.81 194 VAL A CA 1
ATOM 1418 C C . VAL A 1 194 ? 17.028 0.534 17.083 1.00 89.81 194 VAL A C 1
ATOM 1420 O O . VAL A 1 194 ? 17.715 -0.203 17.788 1.00 89.81 194 VAL A O 1
ATOM 1423 N N . GLY A 1 195 ? 17.541 1.239 16.070 1.00 85.69 195 GLY A N 1
ATOM 1424 C CA . GLY A 1 195 ? 18.979 1.362 15.809 1.00 85.69 195 GLY A CA 1
ATOM 1425 C C . GLY A 1 195 ? 19.644 0.102 15.244 1.00 85.69 195 GLY A C 1
ATOM 1426 O O . GLY A 1 195 ? 20.855 -0.057 15.368 1.00 85.69 195 GLY A O 1
ATOM 1427 N N . ILE A 1 196 ? 18.872 -0.809 14.638 1.00 91.06 196 ILE A N 1
ATOM 1428 C CA . ILE A 1 196 ? 19.398 -2.036 14.000 1.00 91.06 196 ILE A CA 1
ATOM 1429 C C . ILE A 1 196 ? 19.823 -1.777 12.546 1.00 91.06 196 ILE A C 1
ATOM 1431 O O . ILE A 1 196 ? 20.694 -2.464 12.015 1.00 91.06 196 ILE A O 1
ATOM 1435 N N . SER A 1 197 ? 19.204 -0.794 11.895 1.00 91.06 197 SER A N 1
ATOM 1436 C CA . SER A 1 197 ? 19.428 -0.439 10.494 1.00 91.06 197 SER A CA 1
ATOM 1437 C C . SER A 1 197 ? 19.433 1.073 10.333 1.00 91.06 197 SER A C 1
ATOM 1439 O O . SER A 1 197 ? 18.630 1.757 10.964 1.00 91.06 197 SER A O 1
ATOM 1441 N N . GLU A 1 198 ? 20.286 1.579 9.448 1.00 90.56 198 GLU A N 1
ATOM 1442 C CA . GLU A 1 198 ? 20.420 3.009 9.188 1.00 90.56 198 GLU A CA 1
ATOM 1443 C C . GLU A 1 198 ? 20.114 3.337 7.725 1.00 90.56 198 GLU A C 1
ATOM 1445 O O . GLU A 1 198 ? 20.550 2.650 6.799 1.00 90.56 198 GLU A O 1
ATOM 1450 N N . TRP A 1 199 ? 19.373 4.426 7.520 1.00 91.44 199 TRP A N 1
ATOM 1451 C CA . TRP A 1 199 ? 19.126 4.981 6.199 1.00 91.44 199 TRP A CA 1
ATOM 1452 C C . TRP A 1 199 ? 20.207 5.996 5.812 1.00 91.44 199 TRP A C 1
ATOM 1454 O O . TRP A 1 199 ? 20.214 7.131 6.302 1.00 91.44 199 TRP A O 1
ATOM 1464 N N . LEU A 1 200 ? 21.080 5.600 4.883 1.00 92.25 200 LEU A N 1
ATOM 1465 C CA . LEU A 1 200 ? 22.183 6.436 4.402 1.00 92.25 200 LEU A CA 1
ATOM 1466 C C . LEU A 1 200 ? 21.767 7.339 3.229 1.00 92.25 200 LEU A C 1
ATOM 1468 O O . LEU A 1 200 ? 21.775 8.562 3.364 1.00 92.25 200 LEU A O 1
ATOM 1472 N N . ASP A 1 201 ? 21.382 6.749 2.094 1.00 88.69 201 ASP A N 1
ATOM 1473 C CA . ASP A 1 201 ? 21.092 7.470 0.846 1.00 88.69 201 ASP A CA 1
ATOM 1474 C C . ASP A 1 201 ? 20.068 6.729 -0.033 1.00 88.69 201 ASP A C 1
ATOM 1476 O O . ASP A 1 201 ? 19.899 5.513 0.074 1.00 88.69 201 ASP A O 1
ATOM 1480 N N . GLN A 1 202 ? 19.418 7.467 -0.938 1.00 84.81 202 GLN A N 1
ATOM 1481 C CA . GLN A 1 202 ? 18.561 6.929 -1.991 1.00 84.81 202 GLN A CA 1
ATOM 1482 C C . GLN A 1 202 ? 18.805 7.638 -3.316 1.00 84.81 202 GLN A C 1
ATOM 1484 O O . GLN A 1 202 ? 18.532 8.827 -3.482 1.00 84.81 202 GLN A O 1
ATOM 1489 N N . LYS A 1 203 ? 19.225 6.852 -4.308 1.00 83.06 203 LYS A N 1
ATOM 1490 C CA . LYS A 1 203 ? 19.440 7.315 -5.677 1.00 83.06 203 LYS A CA 1
ATOM 1491 C C . LYS A 1 203 ? 18.181 7.085 -6.497 1.00 83.06 203 LYS A C 1
ATOM 1493 O O . LYS A 1 203 ? 17.929 5.977 -6.959 1.00 83.06 203 LYS A O 1
ATOM 1498 N N . LEU A 1 204 ? 17.381 8.136 -6.647 1.00 74.06 204 LEU A N 1
ATOM 1499 C CA . LEU A 1 204 ? 16.212 8.125 -7.522 1.00 74.06 204 LEU A CA 1
ATOM 1500 C C . LEU A 1 204 ? 16.620 8.513 -8.943 1.00 74.06 204 LEU A C 1
ATOM 1502 O O . LEU A 1 204 ? 17.172 9.594 -9.164 1.00 74.06 204 LEU A O 1
ATOM 1506 N N . THR A 1 205 ? 16.296 7.657 -9.908 1.00 67.88 205 THR A N 1
ATOM 1507 C CA . THR A 1 205 ? 16.387 7.985 -11.331 1.00 67.88 205 THR A CA 1
ATOM 1508 C C . THR A 1 205 ? 15.351 9.068 -11.643 1.00 67.88 205 THR A C 1
ATOM 1510 O O . THR A 1 205 ? 14.154 8.792 -11.694 1.00 67.88 205 THR A O 1
ATOM 1513 N N . LYS A 1 206 ? 15.788 10.322 -11.808 1.00 62.19 206 LYS A N 1
ATOM 1514 C CA . LYS A 1 206 ? 14.900 11.410 -12.236 1.00 62.19 206 LYS A CA 1
ATOM 1515 C C . LYS A 1 206 ? 14.634 11.273 -13.730 1.00 62.19 206 LYS A C 1
ATOM 1517 O O . LYS A 1 206 ? 15.567 11.297 -14.527 1.00 62.19 206 LYS A O 1
ATOM 1522 N N . THR A 1 207 ? 13.365 11.141 -14.091 1.00 66.12 207 THR A N 1
ATOM 1523 C CA . THR A 1 207 ? 12.910 11.149 -15.480 1.00 66.12 207 THR A CA 1
ATOM 1524 C C . THR A 1 207 ? 11.878 12.250 -15.654 1.00 66.12 207 THR A C 1
ATOM 1526 O O . THR A 1 207 ? 10.991 12.378 -14.816 1.00 66.12 207 THR A O 1
ATOM 1529 N N . ASP A 1 208 ? 11.928 12.982 -16.767 1.00 67.56 208 ASP A N 1
ATOM 1530 C CA . ASP A 1 208 ? 10.881 13.957 -17.127 1.00 67.56 208 ASP A CA 1
ATOM 1531 C C . ASP A 1 208 ? 9.544 13.279 -17.487 1.00 67.56 208 ASP A C 1
ATOM 1533 O O . ASP A 1 208 ? 8.514 13.926 -17.665 1.00 67.56 208 ASP A O 1
ATOM 1537 N N . ARG A 1 209 ? 9.559 11.946 -17.589 1.00 74.19 209 ARG A N 1
ATOM 1538 C CA . ARG A 1 209 ? 8.417 11.105 -17.940 1.00 74.19 209 ARG A CA 1
ATOM 1539 C C . ARG A 1 209 ? 7.657 10.644 -16.692 1.00 74.19 209 ARG A C 1
ATOM 1541 O O . ARG A 1 209 ? 8.278 10.459 -15.642 1.00 74.19 209 ARG A O 1
ATOM 1548 N N . PRO A 1 210 ? 6.336 10.406 -16.803 1.00 69.06 210 PRO A N 1
ATOM 1549 C CA . PRO A 1 210 ? 5.534 9.873 -15.708 1.00 69.06 210 PRO A CA 1
ATOM 1550 C C . PRO A 1 210 ? 6.094 8.558 -15.157 1.00 69.06 210 PRO A C 1
ATOM 1552 O O . PRO A 1 210 ? 6.615 7.725 -15.901 1.00 69.06 210 PRO A O 1
ATOM 1555 N N . GLU A 1 211 ? 5.923 8.332 -13.855 1.00 76.69 211 GLU A N 1
ATOM 1556 C CA . GLU A 1 211 ? 6.280 7.056 -13.240 1.00 76.69 211 GLU A CA 1
ATOM 1557 C C . GLU A 1 211 ? 5.340 5.938 -13.720 1.00 76.69 211 GLU A C 1
ATOM 1559 O O . GLU A 1 211 ? 4.119 6.098 -13.730 1.00 76.69 211 GLU A O 1
ATOM 1564 N N . LEU A 1 212 ? 5.901 4.770 -14.051 1.00 74.19 212 LEU A N 1
ATOM 1565 C CA . LEU A 1 212 ? 5.158 3.603 -14.545 1.00 74.19 212 LEU A CA 1
ATOM 1566 C C . LEU A 1 212 ? 3.938 3.217 -13.696 1.00 74.19 212 LEU A C 1
ATOM 1568 O O . LEU A 1 212 ? 2.907 2.847 -14.250 1.00 74.19 212 LEU A O 1
ATOM 1572 N N . THR A 1 213 ? 4.039 3.285 -12.368 1.00 68.56 213 THR A N 1
ATOM 1573 C CA . THR A 1 213 ? 2.971 2.839 -11.455 1.00 68.56 213 THR A CA 1
ATOM 1574 C C . THR A 1 213 ? 1.761 3.778 -11.435 1.00 68.56 213 THR A C 1
ATOM 1576 O O . THR A 1 213 ? 0.652 3.326 -11.153 1.00 68.56 213 THR A O 1
ATOM 1579 N N . GLY A 1 214 ? 1.956 5.061 -11.759 1.00 66.25 214 GLY A N 1
ATOM 1580 C CA . GLY A 1 214 ? 0.915 6.093 -11.779 1.00 66.25 214 GLY A CA 1
ATOM 1581 C C . GLY A 1 214 ? 0.523 6.571 -13.180 1.00 66.25 214 GLY A C 1
ATOM 1582 O O . GLY A 1 214 ? -0.356 7.424 -13.314 1.00 66.25 214 GLY A O 1
ATOM 1583 N N . ALA A 1 215 ? 1.170 6.060 -14.227 1.00 68.94 215 ALA A N 1
ATOM 1584 C CA . ALA A 1 215 ? 0.961 6.524 -15.589 1.00 68.94 215 ALA A CA 1
ATOM 1585 C C . ALA A 1 215 ? -0.396 6.090 -16.156 1.00 68.94 215 ALA A C 1
ATOM 1587 O O . ALA A 1 215 ? -0.792 4.926 -16.084 1.00 68.94 215 ALA A O 1
ATOM 1588 N N . LYS A 1 216 ? -1.093 7.039 -16.791 1.00 69.69 216 LYS A N 1
ATOM 1589 C CA . LYS A 1 216 ? -2.357 6.769 -17.494 1.00 69.69 216 LYS A CA 1
ATOM 1590 C C . LYS A 1 216 ? -2.146 5.965 -18.774 1.00 69.69 216 LYS A C 1
ATOM 1592 O O . LYS A 1 216 ? -2.999 5.157 -19.124 1.00 69.69 216 LYS A O 1
ATOM 1597 N N . VAL A 1 217 ? -1.025 6.214 -19.447 1.00 71.62 217 VAL A N 1
ATOM 1598 C CA . VAL A 1 217 ? -0.603 5.585 -20.699 1.00 71.62 217 VAL A CA 1
ATOM 1599 C C . VAL A 1 217 ? 0.789 5.013 -20.469 1.00 71.62 217 VAL A C 1
ATOM 1601 O O . VAL A 1 217 ? 1.658 5.692 -19.919 1.00 71.62 217 VAL A O 1
ATOM 1604 N N . VAL A 1 218 ? 0.994 3.766 -20.889 1.00 73.00 218 VAL A N 1
ATOM 1605 C CA . VAL A 1 218 ? 2.300 3.103 -20.855 1.00 73.00 218 VAL A CA 1
ATOM 1606 C C . VAL A 1 218 ? 2.636 2.627 -22.260 1.00 73.00 218 VAL A C 1
ATOM 1608 O O . VAL A 1 218 ? 1.824 1.962 -22.907 1.00 73.00 218 VAL A O 1
ATOM 1611 N N . VAL A 1 219 ? 3.839 2.967 -22.708 1.00 75.56 219 VAL A N 1
ATOM 1612 C CA . VAL A 1 219 ? 4.445 2.477 -23.942 1.00 75.56 219 VAL A CA 1
ATOM 1613 C C . VAL A 1 219 ? 5.550 1.506 -23.553 1.00 75.56 219 VAL A C 1
ATOM 1615 O O . VAL A 1 219 ? 6.484 1.903 -22.867 1.00 75.56 219 VAL A O 1
ATOM 1618 N N . SER A 1 220 ? 5.467 0.232 -23.934 1.00 74.69 220 SER A N 1
ATOM 1619 C CA . SER A 1 220 ? 6.462 -0.759 -23.498 1.00 74.69 220 SER A CA 1
ATOM 1620 C C . SER A 1 220 ? 7.195 -1.460 -24.630 1.00 74.69 220 SER A C 1
ATOM 1622 O O . SER A 1 220 ? 6.575 -1.870 -25.613 1.00 74.69 220 SER A O 1
ATOM 1624 N N . GLY A 1 221 ? 8.502 -1.653 -24.438 1.00 74.88 221 GLY A N 1
ATOM 1625 C CA . GLY A 1 221 ? 9.405 -2.366 -25.343 1.00 74.88 221 GLY A CA 1
ATOM 1626 C C . GLY A 1 221 ? 9.867 -3.717 -24.810 1.00 74.88 221 GLY A C 1
ATOM 1627 O O . GLY A 1 221 ? 9.912 -3.950 -23.604 1.00 74.88 221 GLY A O 1
ATOM 1628 N N . GLY A 1 222 ? 10.224 -4.621 -25.716 1.00 74.62 222 GLY A N 1
ATOM 1629 C CA . GLY A 1 222 ? 10.775 -5.933 -25.382 1.00 74.62 222 GLY A CA 1
ATOM 1630 C C . GLY A 1 222 ? 12.161 -6.148 -25.977 1.00 74.62 222 GLY A C 1
ATOM 1631 O O . GLY A 1 222 ? 12.738 -5.250 -26.591 1.00 74.62 222 GLY A O 1
ATOM 1632 N N . ARG A 1 223 ? 12.682 -7.373 -25.843 1.00 71.44 223 ARG A N 1
ATOM 1633 C CA . ARG A 1 223 ? 13.971 -7.757 -26.441 1.00 71.44 223 ARG A CA 1
ATOM 1634 C C . ARG A 1 223 ? 13.943 -7.672 -27.970 1.00 71.44 223 ARG A C 1
ATOM 1636 O O . ARG A 1 223 ? 14.977 -7.478 -28.594 1.00 71.44 223 ARG A O 1
ATOM 1643 N N . GLY A 1 224 ? 12.767 -7.755 -28.584 1.00 67.25 224 GLY A N 1
ATOM 1644 C CA . GLY A 1 224 ? 12.618 -7.603 -30.030 1.00 67.25 224 GLY A CA 1
ATOM 1645 C C . GLY A 1 224 ? 12.938 -6.221 -30.584 1.00 67.25 224 GLY A C 1
ATOM 1646 O O . GLY A 1 224 ? 13.032 -6.087 -31.795 1.00 67.25 224 GLY A O 1
ATOM 1647 N N . LEU A 1 225 ? 13.185 -5.216 -29.738 1.00 69.12 225 LEU A N 1
ATOM 1648 C CA . LEU A 1 225 ? 13.807 -3.974 -30.196 1.00 69.12 225 LEU A CA 1
ATOM 1649 C C . LEU A 1 225 ? 15.276 -4.161 -30.599 1.00 69.12 225 LEU A C 1
ATOM 1651 O O . LEU A 1 225 ? 15.844 -3.246 -31.179 1.00 69.12 225 LEU A O 1
ATOM 1655 N N . LYS A 1 226 ? 15.878 -5.334 -30.351 1.00 71.94 226 LYS A N 1
ATOM 1656 C CA . LYS A 1 226 ? 17.248 -5.742 -30.717 1.00 71.94 226 LYS A CA 1
ATOM 1657 C C . LYS A 1 226 ? 18.380 -4.912 -30.082 1.00 71.94 226 LYS A C 1
ATOM 1659 O O . LYS A 1 226 ? 19.457 -5.458 -29.872 1.00 71.94 226 LYS A O 1
ATOM 1664 N N . SER A 1 227 ? 18.158 -3.648 -29.726 1.00 79.12 227 SER A N 1
ATOM 1665 C CA . SER A 1 227 ? 19.130 -2.774 -29.066 1.00 79.12 227 SER A CA 1
ATOM 1666 C C . SER A 1 227 ? 18.455 -1.749 -28.145 1.00 79.12 227 SER A C 1
ATOM 1668 O O . SER A 1 227 ? 17.266 -1.444 -28.280 1.00 79.12 227 SER A O 1
ATOM 1670 N N . GLY A 1 228 ? 19.237 -1.178 -27.222 1.00 79.56 228 GLY A N 1
ATOM 1671 C CA . GLY A 1 228 ? 18.814 -0.036 -26.402 1.00 79.56 228 GLY A CA 1
ATOM 1672 C C . GLY A 1 228 ? 18.617 1.253 -27.210 1.00 79.56 228 GLY A C 1
ATOM 1673 O O . GLY A 1 228 ? 17.785 2.078 -26.850 1.00 79.56 228 GLY A O 1
ATOM 1674 N N . GLU A 1 229 ? 19.304 1.415 -28.343 1.00 82.75 229 GLU A N 1
ATOM 1675 C CA . GLU A 1 229 ? 19.151 2.589 -29.217 1.00 82.75 229 GLU A CA 1
ATOM 1676 C C . GLU A 1 229 ? 17.745 2.662 -29.826 1.00 82.75 229 GLU A C 1
ATOM 1678 O O . GLU A 1 229 ? 17.140 3.733 -29.897 1.00 82.75 229 GLU A O 1
ATOM 1683 N N . ASN A 1 230 ? 17.165 1.507 -30.162 1.00 78.00 230 ASN A N 1
ATOM 1684 C CA . ASN A 1 230 ? 15.816 1.414 -30.716 1.00 78.00 230 ASN A CA 1
ATOM 1685 C C . ASN A 1 230 ? 14.713 1.754 -29.699 1.00 78.00 230 ASN A C 1
ATOM 1687 O O . ASN A 1 230 ? 13.581 2.031 -30.100 1.00 78.00 230 ASN A O 1
ATOM 1691 N N . PHE A 1 231 ? 15.023 1.826 -28.395 1.00 78.50 231 PHE A N 1
ATOM 1692 C CA . PHE A 1 231 ? 14.088 2.384 -27.409 1.00 78.50 231 PHE A CA 1
ATOM 1693 C C . PHE A 1 231 ? 13.826 3.878 -27.628 1.00 78.50 231 PHE A C 1
ATOM 1695 O O . PHE A 1 231 ? 12.811 4.374 -27.142 1.00 78.50 231 PHE A O 1
ATOM 1702 N N . LYS A 1 232 ? 14.654 4.586 -28.412 1.00 81.88 232 LYS A N 1
ATOM 1703 C CA . LYS A 1 232 ? 14.382 5.972 -28.818 1.00 81.88 232 LYS A CA 1
ATOM 1704 C C . LYS A 1 232 ? 13.014 6.132 -29.477 1.00 81.88 232 LYS A C 1
ATOM 1706 O O . LYS A 1 232 ? 12.285 7.049 -29.123 1.00 81.88 232 LYS A O 1
ATOM 1711 N N . LEU A 1 233 ? 12.614 5.179 -30.319 1.00 76.81 233 LEU A N 1
ATOM 1712 C CA . LEU A 1 233 ? 11.293 5.176 -30.954 1.00 76.81 233 LEU A CA 1
ATOM 1713 C C . LEU A 1 233 ? 10.156 5.142 -29.922 1.00 76.81 233 LEU A C 1
ATOM 1715 O O . LEU A 1 233 ? 9.108 5.755 -30.117 1.00 76.81 233 LEU A O 1
ATOM 1719 N N . LEU A 1 234 ? 10.363 4.434 -28.806 1.00 78.38 234 LEU A N 1
ATOM 1720 C CA . LEU A 1 234 ? 9.394 4.391 -27.715 1.00 78.38 234 LEU A CA 1
ATOM 1721 C C . LEU A 1 234 ? 9.384 5.669 -26.893 1.00 78.38 234 LEU A C 1
ATOM 1723 O O . LEU A 1 234 ? 8.314 6.079 -26.454 1.00 78.38 234 LEU A O 1
ATOM 1727 N N . TYR A 1 235 ? 10.550 6.276 -26.674 1.00 82.50 235 TYR A N 1
ATOM 1728 C CA . TYR A 1 235 ? 10.646 7.563 -25.995 1.00 82.50 235 TYR A CA 1
ATOM 1729 C C . TYR A 1 235 ? 9.928 8.653 -26.793 1.00 82.50 235 TYR A C 1
ATOM 1731 O O . TYR A 1 235 ? 9.072 9.325 -26.227 1.00 82.50 235 TYR A O 1
ATOM 1739 N N . ASP A 1 236 ? 10.176 8.745 -28.101 1.00 78.94 236 ASP A N 1
ATOM 1740 C CA . ASP A 1 236 ? 9.544 9.736 -28.981 1.00 78.94 236 ASP A CA 1
ATOM 1741 C C . ASP A 1 236 ? 8.012 9.587 -28.981 1.00 78.94 236 ASP A C 1
ATOM 1743 O O . ASP A 1 236 ? 7.270 10.564 -28.859 1.00 78.94 236 ASP A O 1
ATOM 1747 N N . LEU A 1 237 ? 7.521 8.346 -29.044 1.00 73.56 237 LEU A N 1
ATOM 1748 C CA . LEU A 1 237 ? 6.090 8.064 -28.962 1.00 73.56 237 LEU A CA 1
ATOM 1749 C C . LEU A 1 237 ? 5.507 8.390 -27.580 1.00 73.56 237 LEU A C 1
ATOM 1751 O O . LEU A 1 237 ? 4.401 8.922 -27.474 1.00 73.56 237 LEU A O 1
ATOM 1755 N N . ALA A 1 238 ? 6.224 8.053 -26.511 1.00 76.94 238 ALA A N 1
ATOM 1756 C CA . ALA A 1 238 ? 5.769 8.327 -25.158 1.00 76.94 238 ALA A CA 1
ATOM 1757 C C . ALA A 1 238 ? 5.707 9.827 -24.868 1.00 76.94 238 ALA A C 1
ATOM 1759 O O . ALA A 1 238 ? 4.779 10.267 -24.192 1.00 76.94 238 ALA A O 1
ATOM 1760 N N . ASP A 1 239 ? 6.627 10.612 -25.426 1.00 80.31 239 ASP A N 1
ATOM 1761 C CA . ASP A 1 239 ? 6.648 12.064 -25.273 1.00 80.31 239 ASP A CA 1
ATOM 1762 C C . ASP A 1 239 ? 5.423 12.707 -25.944 1.00 80.31 239 ASP A C 1
ATOM 1764 O O . ASP A 1 239 ? 4.785 13.577 -25.349 1.00 80.31 239 ASP A O 1
ATOM 1768 N N . GLN A 1 240 ? 5.006 12.208 -27.114 1.00 77.06 240 GLN A N 1
ATOM 1769 C CA . GLN A 1 240 ? 3.771 12.649 -27.782 1.00 77.06 240 GLN A CA 1
ATOM 1770 C C . GLN A 1 240 ? 2.495 12.281 -27.013 1.00 77.06 240 GLN A C 1
ATOM 1772 O O . GLN A 1 240 ? 1.490 12.987 -27.090 1.00 77.06 240 GLN A O 1
ATOM 1777 N N . LEU A 1 241 ? 2.515 11.163 -26.284 1.00 72.44 241 LEU A N 1
ATOM 1778 C CA . LEU A 1 241 ? 1.361 10.652 -25.540 1.00 72.44 241 LEU A CA 1
ATOM 1779 C C . LEU A 1 241 ? 1.354 11.064 -24.065 1.00 72.44 241 LEU A C 1
ATOM 1781 O O . LEU A 1 241 ? 0.435 10.683 -23.336 1.00 72.44 241 LEU A O 1
ATOM 1785 N N . HIS A 1 242 ? 2.376 11.796 -23.613 1.00 76.62 242 HIS A N 1
ATOM 1786 C CA . HIS A 1 242 ? 2.646 12.041 -22.195 1.00 76.62 242 HIS A CA 1
ATOM 1787 C C . HIS A 1 242 ? 2.585 10.742 -21.367 1.00 76.62 242 HIS A C 1
ATOM 1789 O O . HIS A 1 242 ? 1.949 10.667 -20.311 1.00 76.62 242 HIS A O 1
ATOM 1795 N N . ALA A 1 243 ? 3.213 9.691 -21.892 1.00 72.94 243 ALA A N 1
ATOM 1796 C CA . ALA A 1 243 ? 3.171 8.330 -21.380 1.00 72.94 243 ALA A CA 1
ATOM 1797 C C . ALA A 1 243 ? 4.439 7.954 -20.605 1.00 72.94 243 ALA A C 1
ATOM 1799 O O . ALA A 1 243 ? 5.513 8.517 -20.810 1.00 72.94 243 ALA A O 1
ATOM 1800 N N . ALA A 1 244 ? 4.329 6.939 -19.750 1.00 79.56 244 ALA A N 1
ATOM 1801 C CA . ALA A 1 244 ? 5.502 6.273 -19.192 1.00 79.56 244 ALA A CA 1
ATOM 1802 C C . ALA A 1 244 ? 6.061 5.239 -20.174 1.00 79.56 244 ALA A C 1
ATOM 1804 O O . ALA A 1 244 ? 5.306 4.628 -20.934 1.00 79.56 244 ALA A O 1
ATOM 1805 N N . VAL A 1 245 ? 7.371 4.984 -20.103 1.00 82.44 245 VAL A N 1
ATOM 1806 C CA . VAL A 1 245 ? 8.019 3.927 -20.891 1.00 82.44 245 VAL A CA 1
ATOM 1807 C C . VAL A 1 245 ? 8.356 2.731 -20.014 1.00 82.44 245 VAL A C 1
ATOM 1809 O O . VAL A 1 245 ? 8.996 2.868 -18.974 1.00 82.44 245 VAL A O 1
ATOM 1812 N N . GLY A 1 246 ? 7.904 1.555 -20.439 1.00 82.94 246 GLY A N 1
ATOM 1813 C CA . GLY A 1 246 ? 8.155 0.278 -19.781 1.00 82.94 246 GLY A CA 1
ATOM 1814 C C . GLY A 1 246 ? 9.009 -0.661 -20.625 1.00 82.94 246 GLY A C 1
ATOM 1815 O 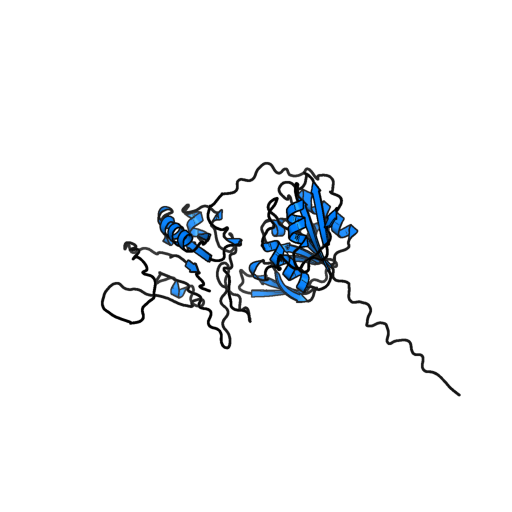O . GLY A 1 246 ? 9.191 -0.475 -21.828 1.00 82.94 246 GLY A O 1
ATOM 1816 N N . ALA A 1 247 ? 9.508 -1.713 -19.994 1.00 78.69 247 ALA A N 1
ATOM 1817 C CA . ALA A 1 247 ? 10.320 -2.727 -20.636 1.00 78.69 247 ALA A CA 1
ATOM 1818 C C . ALA A 1 247 ? 10.018 -4.126 -20.098 1.00 78.69 247 ALA A C 1
ATOM 1820 O O . ALA A 1 247 ? 9.709 -4.300 -18.917 1.00 78.69 247 ALA A O 1
ATOM 1821 N N . SER A 1 248 ? 10.133 -5.143 -20.949 1.00 76.81 248 SER A N 1
ATOM 1822 C CA . SER A 1 248 ? 10.088 -6.532 -20.493 1.00 76.81 248 SER A CA 1
ATOM 1823 C C . SER A 1 248 ? 11.372 -6.906 -19.744 1.00 76.81 248 SER A C 1
ATOM 1825 O O . SER A 1 248 ? 12.439 -6.338 -19.983 1.00 76.81 248 SER A O 1
ATOM 1827 N N . ARG A 1 249 ? 11.296 -7.919 -18.870 1.00 76.75 249 ARG A N 1
ATOM 1828 C CA . ARG A 1 249 ? 12.481 -8.477 -18.193 1.00 76.75 249 ARG A CA 1
ATOM 1829 C C . ARG A 1 249 ? 13.570 -8.888 -19.190 1.00 76.75 249 ARG A C 1
ATOM 1831 O O . ARG A 1 249 ? 14.738 -8.655 -18.934 1.00 76.75 249 ARG A O 1
ATOM 1838 N N . ALA A 1 250 ? 13.190 -9.421 -20.352 1.00 72.31 250 ALA A N 1
ATOM 1839 C CA . ALA A 1 250 ? 14.145 -9.818 -21.382 1.00 72.31 250 ALA A CA 1
ATOM 1840 C C . ALA A 1 250 ? 14.953 -8.636 -21.952 1.00 72.31 250 ALA A C 1
ATOM 1842 O O . ALA A 1 250 ? 16.109 -8.825 -22.312 1.00 72.31 250 ALA A O 1
ATOM 1843 N N . ALA A 1 251 ? 14.369 -7.435 -22.034 1.00 74.25 251 ALA A N 1
ATOM 1844 C CA . ALA A 1 251 ? 15.087 -6.233 -22.462 1.00 74.25 251 ALA A CA 1
ATOM 1845 C C . ALA A 1 251 ? 16.035 -5.707 -21.371 1.00 74.25 251 ALA A C 1
ATOM 1847 O O . ALA A 1 251 ? 17.128 -5.239 -21.678 1.00 74.25 251 ALA A O 1
ATOM 1848 N N . VAL A 1 252 ? 15.633 -5.818 -20.102 1.00 81.25 252 VAL A N 1
ATOM 1849 C CA . VAL A 1 252 ? 16.471 -5.449 -18.949 1.00 81.25 252 VAL A CA 1
ATOM 1850 C C . VAL A 1 252 ? 17.653 -6.406 -18.807 1.00 81.25 252 VAL A C 1
ATOM 1852 O O . VAL A 1 252 ? 18.789 -5.957 -18.701 1.00 81.25 252 VAL A O 1
ATOM 1855 N N . ASP A 1 253 ? 17.402 -7.714 -18.880 1.00 81.56 253 ASP A N 1
ATOM 1856 C CA . ASP A 1 253 ? 18.434 -8.753 -18.793 1.00 81.56 253 ASP A CA 1
ATOM 1857 C C . ASP A 1 253 ? 19.440 -8.648 -19.962 1.00 81.56 253 ASP A C 1
ATOM 1859 O O . ASP A 1 253 ? 20.613 -8.969 -19.796 1.00 81.56 253 ASP A O 1
ATOM 1863 N N . ALA A 1 254 ? 19.006 -8.149 -21.129 1.00 79.88 254 ALA A N 1
ATOM 1864 C CA . ALA A 1 254 ? 19.865 -7.861 -22.284 1.00 79.88 254 ALA A CA 1
ATOM 1865 C C . ALA A 1 254 ? 20.619 -6.516 -22.191 1.00 79.88 254 ALA A C 1
ATOM 1867 O O . ALA A 1 254 ? 21.365 -6.167 -23.104 1.00 79.88 254 ALA A O 1
ATOM 1868 N N . GLY A 1 255 ? 20.419 -5.743 -21.120 1.00 85.12 255 GLY A N 1
ATOM 1869 C CA . GLY A 1 255 ? 21.084 -4.457 -20.906 1.00 85.12 255 GLY A CA 1
ATOM 1870 C C . GLY A 1 255 ? 20.551 -3.303 -21.759 1.00 85.12 255 GLY A C 1
ATOM 1871 O O . GLY A 1 255 ? 21.218 -2.279 -21.867 1.00 85.12 255 GLY A O 1
ATOM 1872 N N . PHE A 1 256 ? 19.366 -3.429 -22.369 1.00 81.25 256 PHE A N 1
ATOM 1873 C CA . PHE A 1 256 ? 18.809 -2.372 -23.229 1.00 81.25 256 PHE A CA 1
ATOM 1874 C C . PHE A 1 256 ? 18.298 -1.173 -22.429 1.00 81.25 256 PHE A C 1
ATOM 1876 O O . PHE A 1 256 ? 18.348 -0.042 -22.905 1.00 81.25 256 PHE A O 1
ATOM 1883 N N . VAL A 1 257 ? 17.786 -1.425 -21.224 1.00 83.44 257 VAL A N 1
ATOM 1884 C CA . VAL A 1 257 ? 17.150 -0.439 -20.342 1.00 83.44 257 VAL A CA 1
ATOM 1885 C C . VAL A 1 257 ? 17.355 -0.813 -18.871 1.00 83.44 257 VAL A C 1
ATOM 1887 O O . VAL A 1 257 ? 17.526 -1.995 -18.560 1.00 83.44 257 VAL A O 1
ATOM 1890 N N . PRO A 1 258 ? 17.319 0.162 -17.943 1.00 87.00 258 PRO A N 1
ATOM 1891 C CA . PRO A 1 258 ? 17.468 -0.102 -16.514 1.00 87.00 258 PRO A CA 1
ATOM 1892 C C . PRO A 1 258 ? 16.288 -0.892 -15.925 1.00 87.00 258 PRO A C 1
ATOM 1894 O O . PRO A 1 258 ? 15.161 -0.847 -16.423 1.00 87.00 258 PRO A O 1
ATOM 1897 N N . ASN A 1 259 ? 16.531 -1.560 -14.791 1.00 84.31 259 ASN A N 1
ATOM 1898 C CA . ASN A 1 259 ? 15.525 -2.360 -14.080 1.00 84.31 259 ASN A CA 1
ATOM 1899 C C . ASN A 1 259 ? 14.298 -1.548 -13.625 1.00 84.31 259 ASN A C 1
ATOM 1901 O O . ASN A 1 259 ? 13.196 -2.088 -13.563 1.00 84.31 259 ASN A O 1
ATOM 1905 N N . ASP A 1 260 ? 14.452 -0.240 -13.406 1.00 81.75 260 ASP A N 1
ATOM 1906 C CA . ASP A 1 260 ? 13.353 0.664 -13.050 1.00 81.75 260 ASP A CA 1
ATOM 1907 C C . ASP A 1 260 ? 12.232 0.707 -14.097 1.00 81.75 260 ASP A C 1
ATOM 1909 O O . ASP A 1 260 ? 11.089 1.033 -13.757 1.00 81.75 260 ASP A O 1
ATOM 1913 N N . MET A 1 261 ? 12.546 0.381 -15.354 1.00 78.81 261 MET A N 1
ATOM 1914 C CA . MET A 1 261 ? 11.579 0.320 -16.449 1.00 78.81 261 MET A CA 1
ATOM 1915 C C . MET A 1 261 ? 10.890 -1.045 -16.550 1.00 78.81 261 MET A C 1
ATOM 1917 O O . MET A 1 261 ? 9.959 -1.198 -17.338 1.00 78.81 261 MET A O 1
ATOM 1921 N N . GLN A 1 262 ? 11.307 -2.044 -15.767 1.00 79.31 262 GLN A N 1
ATOM 1922 C CA . GLN A 1 262 ? 10.778 -3.397 -15.872 1.00 79.31 262 GLN A CA 1
ATOM 1923 C C . GLN A 1 262 ? 9.295 -3.455 -15.486 1.00 79.31 262 GLN A C 1
ATOM 1925 O O . GLN A 1 262 ? 8.919 -3.155 -14.351 1.00 79.31 262 GLN A O 1
ATOM 1930 N N . VAL A 1 263 ? 8.460 -3.938 -16.404 1.00 76.38 263 VAL A N 1
ATOM 1931 C CA . VAL A 1 263 ? 7.037 -4.220 -16.186 1.00 76.38 263 VAL A CA 1
ATOM 1932 C C . VAL A 1 263 ? 6.820 -5.732 -16.140 1.00 76.38 263 VAL A C 1
ATOM 1934 O O . VAL A 1 263 ? 7.328 -6.475 -16.979 1.00 76.38 263 VAL A O 1
ATOM 1937 N N . GLY A 1 264 ? 6.059 -6.203 -15.150 1.00 68.06 264 GLY A N 1
ATOM 1938 C CA . GLY A 1 264 ? 5.716 -7.620 -15.002 1.00 68.06 264 GLY A CA 1
ATOM 1939 C C . GLY A 1 264 ? 5.690 -8.086 -13.549 1.00 68.06 264 GLY A C 1
ATOM 1940 O O . GLY A 1 264 ? 5.775 -7.285 -12.625 1.00 68.06 264 GLY A O 1
ATOM 1941 N N . GLN A 1 265 ? 5.588 -9.401 -13.337 1.00 63.84 265 GLN A N 1
ATOM 1942 C CA . GLN A 1 265 ? 5.488 -9.996 -11.995 1.00 63.84 265 GLN A CA 1
ATOM 1943 C C . GLN A 1 265 ? 6.682 -9.658 -11.090 1.00 63.84 265 GLN A C 1
ATOM 1945 O O . GLN A 1 265 ? 6.511 -9.427 -9.897 1.00 63.84 265 GLN A O 1
ATOM 1950 N N . THR A 1 266 ? 7.885 -9.659 -11.663 1.00 67.81 266 THR A N 1
ATOM 1951 C CA . THR A 1 266 ? 9.146 -9.341 -10.979 1.00 67.81 266 THR A CA 1
ATOM 1952 C C . THR A 1 266 ? 9.517 -7.862 -11.086 1.00 67.81 266 THR A C 1
ATOM 1954 O O . THR A 1 266 ? 10.596 -7.481 -10.652 1.00 67.81 266 THR A O 1
ATOM 1957 N N . GLY A 1 267 ? 8.683 -7.049 -11.737 1.00 70.44 267 GLY A N 1
ATOM 1958 C CA . GLY A 1 267 ? 8.886 -5.615 -11.921 1.00 70.44 267 GLY A CA 1
ATOM 1959 C C . GLY A 1 267 ? 7.701 -4.821 -11.380 1.00 70.44 267 GLY A C 1
ATOM 1960 O O . GLY A 1 267 ? 7.034 -5.224 -10.425 1.00 70.44 267 GLY A O 1
ATOM 1961 N N . LYS A 1 268 ? 7.419 -3.684 -12.011 1.00 73.38 268 LYS A N 1
ATOM 1962 C CA . LYS A 1 268 ? 6.274 -2.839 -11.678 1.00 73.38 268 LYS A CA 1
ATOM 1963 C C . LYS A 1 268 ? 4.997 -3.426 -12.282 1.00 73.38 268 LYS A C 1
ATOM 1965 O O . LYS A 1 268 ? 4.972 -3.861 -13.435 1.00 73.38 268 LYS A O 1
ATOM 1970 N N . ILE A 1 269 ? 3.927 -3.432 -11.489 1.00 69.62 269 ILE A N 1
ATOM 1971 C CA . ILE A 1 269 ? 2.576 -3.760 -11.955 1.00 69.62 269 ILE A CA 1
ATOM 1972 C C . ILE A 1 269 ? 1.931 -2.454 -12.408 1.00 69.62 269 ILE A C 1
ATOM 1974 O O . ILE A 1 269 ? 1.830 -1.520 -11.615 1.00 69.62 269 ILE A O 1
ATOM 1978 N N . VAL A 1 270 ? 1.482 -2.402 -13.661 1.00 66.00 270 VAL A N 1
ATOM 1979 C CA . VAL A 1 270 ? 0.844 -1.221 -14.251 1.00 66.00 270 VAL A CA 1
ATOM 1980 C C . VAL A 1 270 ? -0.583 -1.558 -14.672 1.00 66.00 270 VAL A C 1
ATOM 1982 O O . VAL A 1 270 ? -0.860 -2.656 -15.153 1.00 66.00 270 VAL A O 1
ATOM 1985 N N . ALA A 1 271 ? -1.508 -0.627 -14.464 1.00 62.06 271 ALA A N 1
ATOM 1986 C CA . ALA A 1 271 ? -2.877 -0.732 -14.958 1.00 62.06 271 ALA A CA 1
ATOM 1987 C C . ALA A 1 271 ? -3.302 0.632 -15.518 1.00 62.06 271 ALA A C 1
ATOM 1989 O O . ALA A 1 271 ? -3.862 1.439 -14.774 1.00 62.06 271 ALA A O 1
ATOM 1990 N N . PRO A 1 272 ? -3.006 0.915 -16.800 1.00 55.22 272 PRO A N 1
ATOM 1991 C CA . PRO A 1 272 ? -3.514 2.113 -17.457 1.00 55.22 272 PRO A CA 1
ATOM 1992 C C . PRO A 1 272 ? -5.051 2.139 -17.400 1.00 55.22 272 PRO A C 1
ATOM 1994 O O . PRO A 1 272 ? -5.705 1.092 -17.379 1.00 55.22 272 PRO A O 1
ATOM 1997 N N . VAL A 1 273 ? -5.619 3.343 -17.295 1.00 42.75 273 VAL A N 1
ATOM 1998 C CA . VAL A 1 273 ? -7.023 3.565 -16.906 1.00 42.75 273 VAL A CA 1
ATOM 1999 C C . VAL A 1 273 ? -7.978 2.826 -17.849 1.00 42.75 273 VAL A C 1
ATOM 2001 O O . VAL A 1 273 ? -7.873 2.956 -19.056 1.00 42.75 273 VAL A O 1
ATOM 2004 N N . SER A 1 274 ? -8.944 2.082 -17.307 1.00 33.06 274 SER A N 1
ATOM 2005 C CA . SER A 1 274 ? -10.022 1.412 -18.043 1.00 33.06 274 SER A CA 1
ATOM 2006 C C . SER A 1 274 ? -11.367 2.075 -17.741 1.00 33.06 274 SER A C 1
ATOM 2008 O O . SER A 1 274 ? -11.906 1.876 -16.653 1.00 33.06 274 SER A O 1
ATOM 2010 N N . THR A 1 275 ? -11.972 2.808 -18.677 1.00 25.17 275 THR A N 1
ATOM 2011 C CA . THR A 1 275 ? -13.357 3.310 -18.557 1.00 25.17 275 THR A CA 1
ATOM 2012 C C . THR A 1 275 ? -14.400 2.206 -18.816 1.00 25.17 275 THR A C 1
ATOM 2014 O O . THR A 1 275 ? -15.374 2.410 -19.520 1.00 25.17 275 THR A O 1
ATOM 2017 N N . ALA A 1 276 ? -14.252 1.016 -18.227 1.00 25.22 276 ALA A N 1
ATOM 2018 C CA . ALA A 1 276 ? -15.247 -0.061 -18.321 1.00 25.22 276 ALA A CA 1
ATOM 2019 C C . ALA A 1 276 ? -15.594 -0.611 -16.927 1.00 25.22 276 ALA A C 1
ATOM 2021 O O . ALA A 1 276 ? -15.040 -1.596 -16.442 1.00 25.22 276 ALA A O 1
ATOM 2022 N N . LYS A 1 277 ? -16.538 0.066 -16.261 1.00 38.19 277 LYS A N 1
ATOM 2023 C CA . LYS A 1 277 ? -17.177 -0.356 -15.006 1.00 38.19 277 LYS A CA 1
ATOM 2024 C C . LYS A 1 277 ? -18.276 -1.391 -15.286 1.00 38.19 277 LYS A C 1
ATOM 2026 O O . LYS A 1 277 ? -19.400 -0.989 -15.559 1.00 38.19 277 LYS A O 1
ATOM 2031 N N . LYS A 1 278 ? -17.983 -2.690 -15.155 1.00 24.22 278 LYS A N 1
ATOM 2032 C CA . LYS A 1 278 ? -18.857 -3.753 -14.590 1.00 24.22 278 LYS A CA 1
ATOM 2033 C C . LYS A 1 278 ? -18.306 -5.132 -14.967 1.00 24.22 278 LYS A C 1
ATOM 2035 O O . LYS A 1 278 ? -18.157 -5.429 -16.142 1.00 24.22 278 LYS A O 1
ATOM 2040 N N . TYR A 1 279 ? -18.106 -5.965 -13.943 1.00 23.05 279 TYR A N 1
ATOM 2041 C CA . TYR A 1 279 ? -17.573 -7.335 -13.978 1.00 23.05 279 TYR A CA 1
ATOM 2042 C C . TYR A 1 279 ? -16.102 -7.410 -14.405 1.00 23.05 279 TYR A C 1
ATOM 2044 O O . TYR A 1 279 ? -15.733 -6.961 -15.476 1.00 23.05 279 TYR A O 1
ATOM 2052 N N . ALA A 1 280 ? -15.245 -7.957 -13.543 1.00 24.81 280 ALA A N 1
ATOM 2053 C CA . ALA A 1 280 ? -13.828 -8.169 -13.815 1.00 24.81 280 ALA A CA 1
ATOM 2054 C C . ALA A 1 280 ? -13.573 -9.676 -13.941 1.00 24.81 280 ALA A C 1
ATOM 2056 O O . ALA A 1 280 ? -13.562 -10.389 -12.940 1.00 24.81 280 ALA A O 1
ATOM 2057 N N . MET A 1 281 ? -13.379 -10.157 -15.169 1.00 22.66 281 MET A N 1
ATOM 2058 C CA . MET A 1 281 ? -12.663 -11.401 -15.446 1.00 22.66 281 MET A CA 1
ATOM 2059 C C . MET A 1 281 ? -11.182 -11.035 -15.564 1.00 22.66 281 MET A C 1
ATOM 2061 O O . MET A 1 281 ? -10.769 -10.381 -16.517 1.00 22.66 281 MET A O 1
ATOM 2065 N N . GLN A 1 282 ? -10.405 -11.376 -14.540 1.00 30.86 282 GLN A N 1
ATOM 2066 C CA . GLN A 1 282 ? -8.962 -11.150 -14.473 1.00 30.86 282 GLN A CA 1
ATOM 2067 C C . GLN A 1 282 ? -8.257 -12.386 -15.013 1.00 30.86 282 GLN A C 1
ATOM 2069 O O . GLN A 1 282 ? -8.523 -13.453 -14.479 1.00 30.86 282 GLN A O 1
ATOM 2074 N N . ASN A 1 283 ? -7.378 -12.253 -16.014 1.00 25.91 283 ASN A N 1
ATOM 2075 C CA . ASN A 1 283 ? -6.334 -13.247 -16.304 1.00 25.91 283 ASN A CA 1
ATOM 2076 C C . ASN A 1 283 ? -5.276 -12.701 -17.283 1.00 25.91 283 ASN A C 1
ATOM 2078 O O . ASN A 1 283 ? -5.437 -12.768 -18.500 1.00 25.91 283 ASN A O 1
ATOM 2082 N N . SER A 1 284 ? -4.179 -12.157 -16.746 1.00 28.05 284 SER A N 1
ATOM 2083 C CA . SER A 1 284 ? -2.764 -12.566 -16.937 1.00 28.05 284 SER A CA 1
ATOM 2084 C C . SER A 1 284 ? -1.839 -11.450 -16.424 1.00 28.05 284 SER A C 1
ATOM 2086 O O . SER A 1 284 ? -2.113 -10.258 -16.565 1.00 28.05 284 SER A O 1
ATOM 2088 N N . VAL A 1 285 ? -0.736 -11.836 -15.791 1.00 34.53 285 VAL A N 1
ATOM 2089 C CA . VAL A 1 285 ? 0.097 -10.949 -14.966 1.00 34.53 285 VAL A CA 1
ATOM 2090 C C . VAL A 1 285 ? 0.850 -9.914 -15.790 1.00 34.53 285 VAL A C 1
ATOM 2092 O O . VAL A 1 285 ? 1.716 -10.257 -16.585 1.00 34.53 285 VAL A O 1
ATOM 2095 N N . GLY A 1 286 ? 0.551 -8.639 -15.543 1.00 34.31 286 GLY A N 1
ATOM 2096 C CA . GLY A 1 286 ? 1.368 -7.507 -15.981 1.00 34.31 286 GLY A CA 1
ATOM 2097 C C . GLY A 1 286 ? 0.605 -6.460 -16.784 1.00 34.31 286 GLY A C 1
ATOM 2098 O O . GLY A 1 286 ? 0.722 -5.290 -16.454 1.00 34.31 286 GLY A O 1
ATOM 2099 N N . ILE A 1 287 ? -0.182 -6.861 -17.793 1.00 37.91 287 ILE A N 1
ATOM 2100 C CA . ILE A 1 287 ? -0.939 -5.952 -18.688 1.00 37.91 287 ILE A CA 1
ATOM 2101 C C . ILE A 1 287 ? -2.186 -6.665 -19.259 1.00 37.91 287 ILE A C 1
ATOM 2103 O O . ILE A 1 287 ? -2.428 -6.655 -20.462 1.00 37.91 287 ILE A O 1
ATOM 2107 N N . ARG A 1 288 ? -2.981 -7.373 -18.446 1.00 34.09 288 ARG A N 1
ATOM 2108 C CA . ARG A 1 288 ? -4.233 -7.984 -18.944 1.00 34.09 288 ARG A CA 1
ATOM 2109 C C . ARG A 1 288 ? -5.433 -7.648 -18.076 1.00 34.09 288 ARG A C 1
ATOM 2111 O O . ARG A 1 288 ? -5.914 -8.473 -17.307 1.00 34.09 288 ARG A O 1
ATOM 2118 N N . ASN A 1 289 ? -5.931 -6.429 -18.254 1.00 28.97 289 ASN A N 1
ATOM 2119 C CA . ASN A 1 289 ? -7.284 -6.060 -17.857 1.00 28.97 289 ASN A CA 1
ATOM 2120 C C . ASN A 1 289 ? -8.092 -5.744 -19.122 1.00 28.97 289 ASN A C 1
ATOM 2122 O O . ASN A 1 289 ? -8.056 -4.621 -19.609 1.00 28.97 289 ASN A O 1
ATOM 2126 N N . ILE A 1 290 ? -8.817 -6.737 -19.643 1.00 27.42 290 ILE A N 1
ATOM 2127 C CA . ILE A 1 290 ? -9.950 -6.536 -20.556 1.00 27.42 290 ILE A CA 1
ATOM 2128 C C . ILE A 1 290 ? -11.030 -7.521 -20.108 1.00 27.42 290 ILE A C 1
ATOM 2130 O O . ILE A 1 290 ? -10.821 -8.731 -20.155 1.00 27.42 290 ILE A O 1
ATOM 2134 N N . CYS A 1 291 ? -12.169 -7.002 -19.650 1.00 22.42 291 CYS A N 1
ATOM 2135 C CA . CYS A 1 291 ? -13.358 -7.803 -19.390 1.00 22.42 291 CYS A CA 1
ATOM 2136 C C . CYS A 1 291 ? -14.408 -7.519 -20.466 1.00 22.42 291 CYS A C 1
ATOM 2138 O O . CYS A 1 291 ? -14.691 -6.362 -20.771 1.00 22.42 291 CYS A O 1
ATOM 2140 N N . ILE A 1 292 ? -14.997 -8.579 -21.015 1.00 21.45 292 ILE A N 1
ATOM 2141 C CA . ILE A 1 292 ? -16.141 -8.517 -21.923 1.00 21.45 292 ILE A CA 1
ATOM 2142 C C . ILE A 1 292 ? -17.335 -9.109 -21.175 1.00 21.45 292 ILE A C 1
ATOM 2144 O O . ILE A 1 292 ? -17.301 -10.293 -20.855 1.00 21.45 292 ILE A O 1
ATOM 2148 N N . CYS A 1 293 ? -18.390 -8.318 -20.942 1.00 19.23 293 CYS A N 1
ATOM 2149 C CA . CYS A 1 293 ? -19.772 -8.765 -21.165 1.00 19.23 293 CYS A CA 1
ATOM 2150 C C . CYS A 1 293 ? -20.795 -7.614 -21.068 1.00 19.23 293 CYS A C 1
ATOM 2152 O O . CYS A 1 293 ? -20.894 -6.946 -20.042 1.00 19.23 293 CYS A O 1
ATOM 2154 N N . GLY A 1 294 ? -21.637 -7.491 -22.102 1.00 22.17 294 GLY A N 1
ATOM 2155 C CA . GLY A 1 294 ? -23.072 -7.250 -21.919 1.00 22.17 294 GLY A CA 1
ATOM 2156 C C . GLY A 1 294 ? -23.585 -5.807 -21.881 1.00 22.17 294 GLY A C 1
ATOM 2157 O O . GLY A 1 294 ? -23.955 -5.317 -20.822 1.00 22.17 294 GLY A O 1
ATOM 2158 N N . ARG A 1 295 ? -23.788 -5.244 -23.082 1.00 21.41 295 ARG A N 1
ATOM 2159 C CA . ARG A 1 295 ? -24.639 -4.088 -23.454 1.00 21.41 295 ARG A CA 1
ATOM 2160 C C . ARG A 1 295 ? -24.135 -2.666 -23.134 1.00 21.41 295 ARG A C 1
ATOM 2162 O O . ARG A 1 295 ? -24.223 -2.178 -22.017 1.00 21.41 295 ARG A O 1
ATOM 2169 N N . ALA A 1 296 ? -23.769 -2.011 -24.243 1.00 25.78 296 ALA A N 1
ATOM 2170 C CA . ALA A 1 296 ? -23.821 -0.581 -24.557 1.00 25.78 296 ALA A CA 1
ATOM 2171 C C . ALA A 1 296 ? -23.081 0.387 -23.617 1.00 25.78 296 ALA A C 1
ATOM 2173 O O . ALA A 1 296 ? -23.685 0.981 -22.734 1.00 25.78 296 ALA A O 1
ATOM 2174 N N . ILE A 1 297 ? -21.782 0.566 -23.882 1.00 21.58 297 ILE A N 1
ATOM 2175 C CA . ILE A 1 297 ? -21.075 1.836 -24.161 1.00 21.58 297 ILE A CA 1
ATOM 2176 C C . ILE A 1 297 ? -19.686 1.416 -24.680 1.00 21.58 297 ILE A C 1
ATOM 2178 O O . ILE A 1 297 ? -18.980 0.646 -24.030 1.00 21.58 297 ILE A O 1
ATOM 2182 N N . SER A 1 298 ? -19.333 1.834 -25.895 1.00 22.27 298 SER A N 1
ATOM 2183 C CA . SER A 1 298 ? -18.119 1.403 -26.594 1.00 22.27 298 SER A CA 1
ATOM 2184 C C . SER A 1 298 ? -16.877 2.089 -26.018 1.00 22.27 298 SER A C 1
ATOM 2186 O O . SER A 1 298 ? -16.658 3.267 -26.276 1.00 22.27 298 SER A O 1
ATOM 2188 N N . VAL A 1 299 ? -16.044 1.359 -25.274 1.00 24.88 299 VAL A N 1
ATOM 2189 C CA . VAL A 1 299 ? -14.675 1.782 -24.934 1.00 24.88 299 VAL A CA 1
ATOM 2190 C C . VAL A 1 299 ? -13.702 0.894 -25.697 1.00 24.88 299 VAL A C 1
ATOM 2192 O O . VAL A 1 299 ? -13.686 -0.324 -25.520 1.00 24.88 299 VAL A O 1
ATOM 2195 N N . ILE A 1 300 ? -12.936 1.510 -26.597 1.00 28.50 300 ILE A N 1
ATOM 2196 C CA . ILE A 1 300 ? -11.995 0.833 -27.490 1.00 28.50 300 ILE A CA 1
ATOM 2197 C C . ILE A 1 300 ? -10.638 0.746 -26.785 1.00 28.50 300 ILE A C 1
ATOM 2199 O O . ILE A 1 300 ? -10.023 1.764 -26.482 1.00 28.50 300 ILE A O 1
ATOM 2203 N N . TYR A 1 301 ? -10.160 -0.475 -26.556 1.00 33.91 301 TYR A N 1
ATOM 2204 C CA . TYR A 1 301 ? -8.756 -0.741 -26.239 1.00 33.91 301 TYR A CA 1
ATOM 2205 C C . TYR A 1 301 ? -8.022 -1.012 -27.544 1.00 33.91 301 TYR A C 1
ATOM 2207 O O . TYR A 1 301 ? -8.476 -1.844 -28.325 1.00 33.91 301 TYR A O 1
ATOM 2215 N N . ILE A 1 302 ? -6.884 -0.366 -27.783 1.00 36.44 302 ILE A N 1
ATOM 2216 C CA . ILE A 1 302 ? -6.056 -0.675 -28.951 1.00 36.44 302 ILE A CA 1
ATOM 2217 C C . ILE A 1 302 ? -4.739 -1.256 -28.449 1.00 36.44 302 ILE A C 1
ATOM 2219 O O . ILE A 1 302 ? -3.946 -0.562 -27.830 1.00 36.44 302 ILE A O 1
ATOM 2223 N N . LEU A 1 303 ? -4.543 -2.555 -28.680 1.00 39.59 303 LEU A N 1
ATOM 2224 C CA . LEU A 1 303 ? -3.292 -3.268 -28.432 1.00 39.59 303 LEU A CA 1
ATOM 2225 C C . LEU A 1 303 ? -2.655 -3.541 -29.793 1.00 39.59 303 LEU A C 1
ATOM 2227 O O . LEU A 1 303 ? -3.080 -4.458 -30.485 1.00 39.59 303 LEU A O 1
ATOM 2231 N N . PHE A 1 304 ? -1.659 -2.754 -30.194 1.00 39.00 304 PHE A N 1
ATOM 2232 C CA . PHE A 1 304 ? -0.905 -3.056 -31.409 1.00 39.00 304 PHE A CA 1
ATOM 2233 C C . PHE A 1 304 ? 0.110 -4.164 -31.129 1.00 39.00 304 PHE A C 1
ATOM 2235 O O . PHE A 1 304 ? 0.945 -4.030 -30.242 1.00 39.00 304 PHE A O 1
ATOM 2242 N N . ILE A 1 305 ? 0.031 -5.257 -31.891 1.00 40.25 305 ILE A N 1
ATOM 2243 C CA . ILE A 1 305 ? 1.066 -6.292 -31.944 1.00 40.25 305 ILE A CA 1
ATOM 2244 C C . ILE A 1 305 ? 1.555 -6.399 -33.377 1.00 40.25 305 ILE A C 1
ATOM 2246 O O . ILE A 1 305 ? 0.765 -6.623 -34.292 1.00 40.25 305 ILE A O 1
ATOM 2250 N N . VAL A 1 306 ? 2.867 -6.289 -33.554 1.00 41.66 306 VAL A N 1
ATOM 2251 C CA . VAL A 1 306 ? 3.533 -6.433 -34.850 1.00 41.66 306 VAL A CA 1
ATOM 2252 C C . VAL A 1 306 ? 4.425 -7.680 -34.794 1.00 41.66 306 VAL A C 1
ATOM 2254 O O . VAL A 1 306 ? 5.641 -7.590 -34.753 1.00 41.66 306 VAL A O 1
ATOM 2257 N N . SER A 1 307 ? 3.841 -8.877 -34.682 1.00 39.06 307 SER A N 1
ATOM 2258 C CA . SER A 1 307 ? 4.603 -10.133 -34.802 1.00 39.06 307 SER A CA 1
ATOM 2259 C C . SER A 1 307 ? 3.707 -11.308 -35.201 1.00 39.06 307 SER A C 1
ATOM 2261 O O . SER A 1 307 ? 2.647 -11.510 -34.606 1.00 39.06 307 SER A O 1
ATOM 2263 N N . LYS A 1 308 ? 4.142 -12.103 -36.193 1.00 35.62 308 LYS A N 1
ATOM 2264 C CA . LYS A 1 308 ? 3.419 -13.286 -36.713 1.00 35.62 308 LYS A CA 1
ATOM 2265 C C . LYS A 1 308 ? 3.351 -14.447 -35.709 1.00 35.62 308 LYS A C 1
ATOM 2267 O O . LYS A 1 308 ? 2.349 -15.152 -35.684 1.00 35.62 308 LYS A O 1
ATOM 2272 N N . GLN A 1 309 ? 4.378 -14.640 -34.876 1.00 35.09 309 GLN A N 1
ATOM 2273 C CA . GLN A 1 309 ? 4.489 -15.826 -34.012 1.00 35.09 309 GLN A CA 1
ATOM 2274 C C . GLN A 1 309 ? 3.773 -15.659 -32.656 1.00 35.09 309 GLN A C 1
ATOM 2276 O O . GLN A 1 309 ? 3.273 -16.631 -32.092 1.00 35.09 309 GLN A O 1
ATOM 2281 N N . LEU A 1 310 ? 3.671 -14.429 -32.132 1.00 36.34 310 LEU A N 1
ATOM 2282 C CA . LEU A 1 310 ? 3.093 -14.162 -30.804 1.00 36.34 310 LEU A CA 1
ATOM 2283 C C . LEU A 1 310 ? 1.557 -14.260 -30.771 1.00 36.34 310 LEU A C 1
ATOM 2285 O O . LEU A 1 310 ? 0.985 -14.523 -29.712 1.00 36.34 310 LEU A O 1
ATOM 2289 N N . ALA A 1 311 ? 0.890 -14.116 -31.922 1.00 35.19 311 ALA A N 1
ATOM 2290 C CA . ALA A 1 311 ? -0.557 -14.306 -32.042 1.00 35.19 311 ALA A CA 1
ATOM 2291 C C . ALA A 1 311 ? -1.004 -15.710 -31.581 1.00 35.19 311 ALA A C 1
ATOM 2293 O O . ALA A 1 311 ? -2.116 -15.870 -31.084 1.00 35.19 311 ALA A O 1
ATOM 2294 N N . ILE A 1 312 ? -0.114 -16.707 -31.683 1.00 34.16 312 ILE A N 1
ATOM 2295 C CA . ILE A 1 312 ? -0.379 -18.102 -31.311 1.00 34.16 312 ILE A CA 1
ATOM 2296 C C . ILE A 1 312 ? -0.277 -18.304 -29.785 1.00 34.16 312 ILE A C 1
ATOM 2298 O O . ILE A 1 312 ? -1.095 -19.012 -29.204 1.00 34.16 312 ILE A O 1
ATOM 2302 N N . THR A 1 313 ? 0.671 -17.650 -29.100 1.00 34.03 313 THR A N 1
ATOM 2303 C CA . THR A 1 313 ? 0.923 -17.861 -27.654 1.00 34.03 313 THR A CA 1
ATOM 2304 C C . THR A 1 313 ? 0.090 -16.947 -26.747 1.00 34.03 313 THR A C 1
ATOM 2306 O O . THR A 1 313 ? -0.198 -17.284 -25.600 1.00 34.03 313 THR A O 1
ATOM 2309 N N . MET A 1 314 ? -0.325 -15.777 -27.238 1.00 34.88 314 MET A N 1
ATOM 2310 C CA . MET A 1 314 ? -1.123 -14.798 -26.487 1.00 34.88 314 MET A CA 1
ATOM 2311 C C . MET A 1 314 ? -2.631 -14.853 -26.792 1.00 34.88 314 MET A C 1
ATOM 2313 O O . MET A 1 314 ? -3.360 -13.936 -26.412 1.00 34.88 314 MET A O 1
ATOM 2317 N N . GLY A 1 315 ? -3.096 -15.937 -27.422 1.00 32.59 315 GLY A N 1
ATOM 2318 C CA . GLY A 1 315 ? -4.342 -16.079 -28.192 1.00 32.59 315 GLY A CA 1
ATOM 2319 C C . GLY A 1 315 ? -5.702 -15.699 -27.582 1.00 32.59 315 GLY A C 1
ATOM 2320 O O . GLY A 1 315 ? -6.707 -15.946 -28.229 1.00 32.59 315 GLY A O 1
ATOM 2321 N N . ASN A 1 316 ? -5.783 -15.073 -26.405 1.00 33.03 316 ASN A N 1
ATOM 2322 C CA . ASN A 1 316 ? -7.049 -14.726 -25.746 1.00 33.03 316 ASN A CA 1
ATOM 2323 C C . ASN A 1 316 ? -7.207 -13.242 -25.360 1.00 33.03 316 ASN A C 1
ATOM 2325 O O . ASN A 1 316 ? -8.128 -12.916 -24.612 1.00 33.03 316 ASN A O 1
ATOM 2329 N N . CYS A 1 317 ? -6.334 -12.327 -25.799 1.00 35.22 317 CYS A N 1
ATOM 2330 C CA . CYS A 1 317 ? -6.380 -10.932 -25.331 1.00 35.22 317 CYS A CA 1
ATOM 2331 C C . CYS A 1 317 ? -6.118 -9.907 -26.442 1.00 35.22 317 CYS A C 1
ATOM 2333 O O . CYS A 1 317 ? -5.069 -9.271 -26.439 1.00 35.22 317 CYS A O 1
ATOM 2335 N N . TYR A 1 318 ? -7.061 -9.718 -27.374 1.00 39.16 318 TYR A N 1
ATOM 2336 C CA . TYR A 1 318 ? -6.927 -8.711 -28.435 1.00 39.16 318 TYR A CA 1
ATOM 2337 C C . TYR A 1 318 ? -8.222 -7.944 -28.703 1.00 39.16 318 TYR A C 1
ATOM 2339 O O . TYR A 1 318 ? -9.287 -8.545 -28.798 1.00 39.16 318 TYR A O 1
ATOM 2347 N N . CYS A 1 319 ? -8.097 -6.625 -28.885 1.00 34.78 319 CYS A N 1
ATOM 2348 C CA . CYS A 1 319 ? -9.169 -5.754 -29.385 1.00 34.78 319 CYS A CA 1
ATOM 2349 C C . CYS A 1 319 ? -8.898 -5.197 -30.800 1.00 34.78 319 CYS A C 1
ATOM 2351 O O . CYS A 1 319 ? -9.842 -4.763 -31.449 1.00 34.78 319 CYS A O 1
ATOM 2353 N N . TYR A 1 320 ? -7.661 -5.238 -31.321 1.00 34.84 320 TYR A N 1
ATOM 2354 C CA . TYR A 1 320 ? -7.358 -4.903 -32.722 1.00 34.84 320 TYR A CA 1
ATOM 2355 C C . TYR A 1 320 ? -5.982 -5.454 -33.132 1.00 34.84 320 TYR A C 1
ATOM 2357 O O . TYR A 1 320 ? -5.029 -5.299 -32.381 1.00 34.84 320 TYR A O 1
ATOM 2365 N N . ILE A 1 321 ? -5.855 -6.073 -34.310 1.00 31.03 321 ILE A N 1
ATOM 2366 C CA . ILE A 1 321 ? -4.565 -6.465 -34.908 1.00 31.03 321 ILE A CA 1
ATOM 2367 C C . ILE A 1 321 ? -4.523 -5.858 -36.312 1.00 31.03 321 ILE A C 1
ATOM 2369 O O . ILE A 1 321 ? -5.417 -6.119 -37.114 1.00 31.03 321 ILE A O 1
ATOM 2373 N N . ARG A 1 322 ? -3.483 -5.078 -36.636 1.00 34.25 322 ARG A N 1
ATOM 2374 C CA . ARG A 1 322 ? -3.198 -4.673 -38.021 1.00 34.25 322 ARG A CA 1
ATOM 2375 C C . ARG A 1 322 ? -2.048 -5.529 -38.542 1.00 34.25 322 ARG A C 1
ATOM 2377 O O . ARG A 1 322 ? -0.899 -5.312 -38.181 1.00 34.25 322 ARG A O 1
ATOM 2384 N N . GLN A 1 323 ? -2.371 -6.511 -39.375 1.00 28.36 323 GLN A N 1
ATOM 2385 C CA . GLN A 1 323 ? -1.390 -7.335 -40.075 1.00 28.36 323 GLN A CA 1
ATOM 2386 C C . GLN A 1 323 ? -1.052 -6.627 -41.398 1.00 28.36 323 GLN A C 1
ATOM 2388 O O . GLN A 1 323 ? -1.942 -6.439 -42.223 1.00 28.36 323 GLN A O 1
ATOM 2393 N N . GLN A 1 324 ? 0.187 -6.172 -41.600 1.00 30.95 324 GLN A N 1
ATOM 2394 C CA . GLN A 1 324 ? 0.620 -5.602 -42.884 1.00 30.95 324 GLN A CA 1
ATOM 2395 C C . GLN A 1 324 ? 1.648 -6.522 -43.551 1.00 30.95 324 GLN A C 1
ATOM 2397 O O . GLN A 1 324 ? 2.714 -6.763 -42.996 1.00 30.95 324 GLN A O 1
ATOM 2402 N N . ASN A 1 325 ? 1.310 -7.013 -44.748 1.00 26.31 325 ASN A N 1
ATOM 2403 C CA . ASN A 1 325 ? 2.275 -7.366 -45.792 1.00 26.31 325 ASN A CA 1
ATOM 2404 C C . ASN A 1 325 ? 2.375 -6.145 -46.730 1.00 26.31 325 ASN A C 1
ATOM 2406 O O . ASN A 1 325 ? 1.360 -5.504 -47.007 1.00 26.31 325 ASN A O 1
ATOM 2410 N N . MET A 1 326 ? 3.580 -5.796 -47.180 1.00 26.34 326 MET A N 1
ATOM 2411 C CA . MET A 1 326 ? 3.849 -4.582 -47.960 1.00 26.34 326 MET A CA 1
ATOM 2412 C C . MET A 1 326 ? 3.373 -4.664 -49.435 1.00 26.34 326 MET A C 1
ATOM 2414 O O . MET A 1 326 ? 3.744 -5.601 -50.134 1.00 26.34 326 MET A O 1
ATOM 2418 N N . LEU A 1 327 ? 2.658 -3.602 -49.878 1.00 20.77 327 LEU A N 1
ATOM 2419 C CA . LEU A 1 327 ? 2.311 -3.118 -51.253 1.00 20.77 327 LEU A CA 1
ATOM 2420 C C . LEU A 1 327 ? 1.159 -3.792 -52.064 1.00 20.77 327 LEU A C 1
ATOM 2422 O O . LEU A 1 327 ? 1.010 -5.008 -51.991 1.00 20.77 327 LEU A O 1
ATOM 2426 N N . PRO A 1 328 ? 0.440 -3.070 -52.979 1.00 29.83 328 PRO A N 1
ATOM 2427 C CA . PRO A 1 328 ? -0.105 -1.695 -52.914 1.00 29.83 328 PRO A CA 1
ATOM 2428 C C . PRO A 1 328 ? -1.635 -1.584 -53.263 1.00 29.83 328 PRO A C 1
ATOM 2430 O O . PRO A 1 328 ? -2.232 -2.535 -53.752 1.00 29.83 328 PRO A O 1
ATOM 2433 N N . VAL A 1 329 ? -2.211 -0.365 -53.117 1.00 22.69 329 VAL A N 1
ATOM 2434 C CA . VAL A 1 329 ? -3.400 0.229 -53.827 1.00 22.69 329 VAL A CA 1
ATOM 2435 C C . VAL A 1 329 ? -4.791 0.322 -53.111 1.00 22.69 329 VAL A C 1
ATOM 2437 O O . VAL A 1 329 ? -5.546 -0.638 -53.098 1.00 22.69 329 VAL A O 1
ATOM 2440 N N . PHE A 1 330 ? -5.118 1.557 -52.642 1.00 20.70 330 PHE A N 1
ATOM 2441 C CA . PHE A 1 330 ? -6.381 2.382 -52.652 1.00 20.70 330 PHE A CA 1
ATOM 2442 C C . PHE A 1 330 ? -7.780 1.846 -52.183 1.00 20.70 330 PHE A C 1
ATOM 2444 O O . PHE A 1 330 ? -8.011 0.648 -52.137 1.00 20.70 330 PHE A O 1
ATOM 2451 N N . PRO A 1 331 ? -8.804 2.716 -51.947 1.00 25.55 331 PRO A N 1
ATOM 2452 C CA . PRO A 1 331 ? -8.913 3.751 -50.909 1.00 25.55 331 PRO A CA 1
ATOM 2453 C C . PRO A 1 331 ? -10.193 3.582 -50.045 1.00 25.55 331 PRO A C 1
ATOM 2455 O O . PRO A 1 331 ? -11.288 3.394 -50.571 1.00 25.55 331 PRO A O 1
ATOM 2458 N N . CYS A 1 332 ? -10.110 3.765 -48.724 1.00 22.00 332 CYS A N 1
ATOM 2459 C CA . CYS A 1 332 ? -11.307 3.941 -47.890 1.00 22.00 332 CYS A CA 1
ATOM 2460 C C . CYS A 1 332 ? -11.413 5.397 -47.439 1.00 22.00 332 CYS A C 1
ATOM 2462 O O . CYS A 1 332 ? -10.579 5.892 -46.684 1.00 22.00 332 CYS A O 1
ATOM 2464 N N . ARG A 1 333 ? -12.455 6.072 -47.937 1.00 24.08 333 ARG A N 1
ATOM 2465 C CA . ARG A 1 333 ? -12.901 7.394 -47.495 1.00 24.08 333 ARG A CA 1
ATOM 2466 C C . ARG A 1 333 ? -13.373 7.304 -46.045 1.00 24.08 333 ARG A C 1
ATOM 2468 O O . ARG A 1 333 ? -14.346 6.602 -45.790 1.00 24.08 333 ARG A O 1
ATOM 2475 N N . HIS A 1 334 ? -12.715 8.017 -45.145 1.00 25.97 334 HIS A N 1
ATOM 2476 C CA . HIS A 1 334 ? -13.280 9.059 -44.277 1.00 25.97 334 HIS A CA 1
ATOM 2477 C C . HIS A 1 334 ? -12.088 9.714 -43.566 1.00 25.97 334 HIS A C 1
ATOM 2479 O O . HIS A 1 334 ? -11.247 9.032 -42.982 1.00 25.97 334 HIS A O 1
ATOM 2485 N N . GLU A 1 335 ? -11.980 11.024 -43.754 1.00 27.42 335 GLU A N 1
ATOM 2486 C CA . GLU A 1 335 ? -10.908 11.891 -43.274 1.00 27.42 335 GLU A CA 1
ATOM 2487 C C . GLU A 1 335 ? -10.933 12.013 -41.741 1.00 27.42 335 GLU A C 1
ATOM 2489 O O . GLU A 1 335 ? -11.966 11.794 -41.114 1.00 27.42 335 GLU A O 1
ATOM 2494 N N . GLU A 1 336 ? -9.775 12.368 -41.174 1.00 24.33 336 GLU A N 1
ATOM 2495 C CA . GLU A 1 336 ? -9.426 12.446 -39.741 1.00 24.33 336 GLU A CA 1
ATOM 2496 C C . GLU A 1 336 ? -8.876 11.164 -39.092 1.00 24.33 336 GLU A C 1
ATOM 2498 O O . GLU A 1 336 ? -9.230 10.774 -37.979 1.00 24.33 336 GLU A O 1
ATOM 2503 N N . ILE A 1 337 ? -7.884 10.548 -39.738 1.00 27.16 337 ILE A N 1
ATOM 2504 C CA . ILE A 1 337 ? -6.869 9.774 -39.016 1.00 27.16 337 ILE A CA 1
ATOM 2505 C C . ILE A 1 337 ? -5.560 10.542 -39.147 1.00 27.16 337 ILE A C 1
ATOM 2507 O O . ILE A 1 337 ? -5.083 10.768 -40.256 1.00 27.16 337 ILE A O 1
ATOM 2511 N N . PHE A 1 338 ? -5.020 10.973 -38.005 1.00 24.69 338 PHE A N 1
ATOM 2512 C CA . PHE A 1 338 ? -3.697 11.581 -37.910 1.00 24.69 338 PHE A CA 1
ATOM 2513 C C . PHE A 1 338 ? -2.688 10.736 -38.693 1.00 24.69 338 PHE A C 1
ATOM 2515 O O . PHE A 1 338 ? -2.618 9.517 -38.528 1.00 24.69 338 PHE A O 1
ATOM 2522 N N . GLU A 1 339 ? -1.943 11.412 -39.559 1.00 21.12 339 GLU A N 1
ATOM 2523 C CA . GLU A 1 339 ? -0.863 10.873 -40.368 1.00 21.12 339 GLU A CA 1
ATOM 2524 C C . GLU A 1 339 ? 0.153 10.182 -39.443 1.00 21.12 339 GLU A C 1
ATOM 2526 O O . GLU A 1 339 ? 0.906 10.826 -38.715 1.00 21.12 339 GLU A O 1
ATOM 2531 N N . ILE A 1 340 ? 0.129 8.847 -39.410 1.00 28.59 340 ILE A N 1
ATOM 2532 C CA . ILE A 1 340 ? 1.216 8.062 -38.826 1.00 28.59 340 ILE A CA 1
ATOM 2533 C C . ILE A 1 340 ? 2.366 8.223 -39.813 1.00 28.59 340 ILE A C 1
ATOM 2535 O O . ILE A 1 340 ? 2.362 7.597 -40.874 1.00 28.59 340 ILE A O 1
ATOM 2539 N N . SER A 1 341 ? 3.317 9.098 -39.499 1.00 22.14 341 SER A N 1
ATOM 2540 C CA . SER A 1 341 ? 4.578 9.170 -40.225 1.00 22.14 341 SER A CA 1
ATOM 2541 C C . SER A 1 341 ? 5.193 7.768 -40.250 1.00 22.14 341 SER A C 1
ATOM 2543 O O . SER A 1 341 ? 5.381 7.130 -39.214 1.00 22.14 341 SER A O 1
ATOM 2545 N N . ASN A 1 342 ? 5.408 7.241 -41.457 1.00 23.05 342 ASN A N 1
ATOM 2546 C CA . ASN A 1 342 ? 5.896 5.883 -41.676 1.00 23.05 342 ASN A CA 1
ATOM 2547 C C . ASN A 1 342 ? 7.225 5.671 -40.932 1.00 23.05 342 ASN A C 1
ATOM 2549 O O . ASN A 1 342 ? 8.253 6.218 -41.328 1.00 23.05 342 ASN A O 1
ATOM 2553 N N . ILE A 1 343 ? 7.217 4.859 -39.874 1.00 27.19 343 ILE A N 1
ATOM 2554 C CA . ILE A 1 343 ? 8.442 4.333 -39.268 1.00 27.19 343 ILE A CA 1
ATOM 2555 C C . ILE A 1 343 ? 8.793 3.065 -40.051 1.00 27.19 343 ILE A C 1
ATOM 2557 O O . ILE A 1 343 ? 8.229 2.000 -39.808 1.00 27.19 343 ILE A O 1
ATOM 2561 N N . ASN A 1 344 ? 9.695 3.193 -41.025 1.00 23.17 344 ASN A N 1
ATOM 2562 C CA . ASN A 1 344 ? 10.279 2.045 -41.717 1.00 23.17 344 ASN A CA 1
ATOM 2563 C C . ASN A 1 344 ? 11.231 1.324 -40.750 1.00 23.17 344 ASN A C 1
ATOM 2565 O O . ASN A 1 344 ? 12.291 1.853 -40.418 1.00 23.17 344 ASN A O 1
ATOM 2569 N N . LEU A 1 345 ? 10.856 0.129 -40.291 1.00 29.19 345 LEU A N 1
ATOM 2570 C CA . LEU A 1 345 ? 11.766 -0.792 -39.609 1.00 29.19 345 LEU A CA 1
ATOM 2571 C C . LEU A 1 345 ? 12.331 -1.750 -40.663 1.00 29.19 345 LEU A C 1
ATOM 2573 O O . LEU A 1 345 ? 11.565 -2.397 -41.371 1.00 29.19 345 LEU A O 1
ATOM 2577 N N . LEU A 1 346 ? 13.658 -1.763 -40.797 1.00 26.75 346 LEU A N 1
ATOM 2578 C CA . LEU A 1 346 ? 14.401 -2.563 -41.773 1.00 26.75 346 LEU A CA 1
ATOM 2579 C C . LEU A 1 346 ? 14.183 -4.069 -41.556 1.00 26.75 346 LEU A C 1
ATOM 2581 O O . LEU A 1 346 ? 14.157 -4.542 -40.415 1.00 26.75 346 LEU A O 1
ATOM 2585 N N . ASP A 1 347 ? 14.044 -4.781 -42.675 1.00 31.31 347 ASP A N 1
ATOM 2586 C CA . ASP A 1 347 ? 13.982 -6.238 -42.777 1.00 31.31 347 ASP A CA 1
ATOM 2587 C C . ASP A 1 347 ? 15.273 -6.876 -42.250 1.00 31.31 347 ASP A C 1
ATOM 2589 O O . ASP A 1 347 ? 16.361 -6.450 -42.620 1.00 31.31 347 ASP A O 1
ATOM 2593 N N . ASP A 1 348 ? 15.132 -7.887 -41.389 1.00 28.30 348 ASP A N 1
ATOM 2594 C CA . ASP A 1 348 ? 16.019 -9.055 -41.340 1.00 28.30 348 ASP A CA 1
ATOM 2595 C C . ASP A 1 348 ? 15.401 -10.123 -40.418 1.00 28.30 348 ASP A C 1
ATOM 2597 O O . ASP A 1 348 ? 15.006 -9.841 -39.275 1.00 28.30 348 ASP A O 1
ATOM 2601 N N . ASP A 1 349 ? 15.321 -11.337 -40.970 1.00 30.47 349 ASP A N 1
ATOM 2602 C CA . ASP A 1 349 ? 14.579 -12.556 -40.601 1.00 30.47 349 ASP A CA 1
ATOM 2603 C C . ASP A 1 349 ? 14.857 -13.169 -39.206 1.00 30.47 349 ASP A C 1
ATOM 2605 O O . ASP A 1 349 ? 14.981 -14.383 -39.051 1.00 30.47 349 ASP A O 1
ATOM 2609 N N . GLU A 1 350 ? 14.871 -12.376 -38.132 1.00 29.30 350 GLU A N 1
ATOM 2610 C CA . GLU A 1 350 ? 14.943 -12.912 -36.767 1.00 29.30 350 GLU A CA 1
ATOM 2611 C C . GLU A 1 350 ? 13.950 -12.273 -35.788 1.00 29.30 350 GLU A C 1
ATOM 2613 O O . GLU A 1 350 ? 13.824 -11.052 -35.664 1.00 29.30 350 GLU A O 1
ATOM 2618 N N . VAL A 1 351 ? 13.266 -13.181 -35.080 1.00 31.78 351 VAL A N 1
ATOM 2619 C CA . VAL A 1 351 ? 12.241 -13.041 -34.034 1.00 31.78 351 VAL A CA 1
ATOM 2620 C C . VAL A 1 351 ? 12.248 -11.686 -33.309 1.00 31.78 351 VAL A C 1
ATOM 2622 O O . VAL A 1 351 ? 13.004 -11.450 -32.366 1.00 31.78 351 VAL A O 1
ATOM 2625 N N . THR A 1 352 ? 11.309 -10.824 -33.691 1.00 31.75 352 THR A N 1
ATOM 2626 C CA . THR A 1 352 ? 11.056 -9.503 -33.102 1.00 31.75 352 THR A CA 1
ATOM 2627 C C . THR A 1 352 ? 9.766 -9.508 -32.261 1.00 31.75 352 THR A C 1
ATOM 2629 O O . THR A 1 352 ? 8.652 -9.683 -32.757 1.00 31.75 352 THR A O 1
ATOM 2632 N N . GLU A 1 353 ? 9.908 -9.334 -30.944 1.00 32.34 353 GLU A N 1
ATOM 2633 C CA . GLU A 1 353 ? 8.852 -8.886 -30.015 1.00 32.34 353 GLU A CA 1
ATOM 2634 C C . GLU A 1 353 ? 8.657 -7.355 -30.110 1.00 32.34 353 GLU A C 1
ATOM 2636 O O . GLU A 1 353 ? 9.615 -6.607 -29.910 1.00 32.34 353 GLU A O 1
ATOM 2641 N N . ILE A 1 354 ? 7.434 -6.866 -30.376 1.00 37.47 354 ILE A N 1
ATOM 2642 C CA . ILE A 1 354 ? 7.176 -5.443 -30.687 1.00 37.47 354 ILE A CA 1
ATOM 2643 C C . ILE A 1 354 ? 6.190 -4.756 -29.714 1.00 37.47 354 ILE A C 1
ATOM 2645 O O . ILE A 1 354 ? 5.170 -5.323 -29.330 1.00 37.47 354 ILE A O 1
ATOM 2649 N N . ILE A 1 355 ? 6.579 -3.522 -29.354 1.00 33.56 355 ILE A N 1
ATOM 2650 C CA . ILE A 1 355 ? 5.863 -2.299 -28.924 1.00 33.56 355 ILE A CA 1
ATOM 2651 C C . ILE A 1 355 ? 4.382 -2.460 -28.536 1.00 33.56 355 ILE A C 1
ATOM 2653 O O . ILE A 1 355 ? 3.527 -2.684 -29.384 1.00 33.56 355 ILE A O 1
ATOM 2657 N N . THR A 1 356 ? 4.062 -2.210 -27.262 1.00 36.53 356 THR A N 1
ATOM 2658 C CA . THR A 1 356 ? 2.680 -2.041 -26.774 1.00 36.53 356 THR A CA 1
ATOM 2659 C C . THR A 1 356 ? 2.405 -0.566 -26.492 1.00 36.53 356 THR A C 1
ATOM 2661 O O . THR A 1 356 ? 3.131 0.043 -25.712 1.00 36.53 356 THR A O 1
ATOM 2664 N N . VAL A 1 357 ? 1.358 -0.002 -27.101 1.00 33.53 357 VAL A N 1
ATOM 2665 C CA . VAL A 1 357 ? 0.898 1.387 -26.912 1.00 33.53 357 VAL A CA 1
ATOM 2666 C C . VAL A 1 357 ? -0.551 1.325 -26.454 1.00 33.53 357 VAL A C 1
ATOM 2668 O O . VAL A 1 357 ? -1.383 0.809 -27.193 1.00 33.53 357 VAL A O 1
ATOM 2671 N N . VAL A 1 358 ? -0.865 1.814 -25.253 1.00 34.59 358 VAL A N 1
ATOM 2672 C CA . VAL A 1 358 ? -2.245 1.826 -24.732 1.00 34.59 358 VAL A CA 1
ATOM 2673 C C . VAL A 1 358 ? -2.752 3.261 -24.649 1.00 34.59 358 VAL A C 1
ATOM 2675 O O . VAL A 1 358 ? -2.615 3.901 -23.612 1.00 34.59 358 VAL A O 1
ATOM 2678 N N . THR A 1 359 ? -3.349 3.771 -25.725 1.00 28.45 359 THR A N 1
ATOM 2679 C CA . THR A 1 359 ? -3.928 5.126 -25.755 1.00 28.45 359 THR A CA 1
ATOM 2680 C C . THR A 1 359 ? -5.447 5.070 -25.612 1.00 28.45 359 THR A C 1
ATOM 2682 O O . THR A 1 359 ? -6.106 4.295 -26.303 1.00 28.45 359 THR A O 1
ATOM 2685 N N . ILE A 1 360 ? -6.013 5.927 -24.759 1.00 27.48 360 ILE A N 1
ATOM 2686 C CA . ILE A 1 360 ? -7.456 6.191 -24.683 1.00 27.48 360 ILE A CA 1
ATOM 2687 C C . ILE A 1 360 ? -7.671 7.669 -25.002 1.00 27.48 360 ILE A C 1
ATOM 2689 O O . ILE A 1 360 ? -7.074 8.528 -24.353 1.00 27.48 360 ILE A O 1
ATOM 2693 N N . ARG A 1 361 ? -8.517 7.962 -25.996 1.00 24.48 361 ARG A N 1
ATOM 2694 C CA . ARG A 1 361 ? -9.091 9.301 -26.181 1.00 24.48 361 ARG A CA 1
ATOM 2695 C C . ARG A 1 361 ? -10.363 9.424 -25.342 1.00 24.48 361 ARG A C 1
ATOM 2697 O O . ARG A 1 361 ? -11.136 8.472 -25.254 1.00 24.48 361 ARG A O 1
ATOM 2704 N N . THR A 1 362 ? -10.507 10.588 -24.718 1.00 29.91 362 THR A N 1
ATOM 2705 C CA . THR A 1 362 ? -11.725 11.088 -24.064 1.00 29.91 362 THR A CA 1
ATOM 2706 C C . THR A 1 362 ? -12.900 11.174 -25.014 1.00 29.91 362 THR A C 1
ATOM 2708 O O . THR A 1 362 ? -12.647 11.563 -26.179 1.00 29.91 362 THR A O 1
#

Sequence (362 aa):
MFRAVAGGQLRRAASLLRFQSTLVIAEHANDTLAPITLNTITAAKRLGGEVSCLVAGTKCDKVAQDLSKVAGVAKVLVAQHDAYKGLLPEELTPLILATQKQFNYTHICAGASAFGKNLLPRIAAKLDVAPISDIIAIKSPDTFVRTIYAGNALCTVKCDEKVKVFSVRGTSFEAATTSGGSAGSEEVSSTSPVGISEWLDQKLTKTDRPELTGAKVVVSGGRGLKSGENFKLLYDLADQLHAAVGASRAAVDAGFVPNDMQVGQTGKIVAPVSTAKKYAMQNSVGIRNICICGRAISVIYILFIVSKQLAITMGNCYCYIRQQNMLPVFPCRHEEIFEISNINLLDDDEVTEIITVVTIRT

InterPro domains:
  IPR001308 Electron transfer flavoprotein alpha subunit/FixB [PTHR43153] (14-272)
  IPR014729 Rossmann-like alpha/beta/alpha sandwich fold [G3DSA:3.40.50.620] (19-204)
  IPR014730 Electron transfer flavoprotein, alpha/beta-subunit, N-terminal [PF01012] (22-188)
  IPR014730 Electron transfer flavoprotein, alpha/beta-subunit, N-terminal [SM00893] (22-203)
  IPR014731 Electron transfer flavoprotein, alpha subunit, C-terminal [PF00766] (211-272)
  IPR029035 DHS-like NAD/FAD-binding domain superfamily [SSF52467] (208-272)
  IPR033947 Electron transfer flavoprotein, alpha subunit, N-terminal [cd01715] (21-190)

Organism: Camelus dromedarius (NCBI:txid9838)

pLDDT: mean 71.27, std 27.55, range [19.23, 98.62]